Protein 8OUQ (pdb70)

Nearest PDB structures (foldseek):
  8ouq-assembly1_BBB  TM=9.712E-01  e=5.311E-23  Rattus norv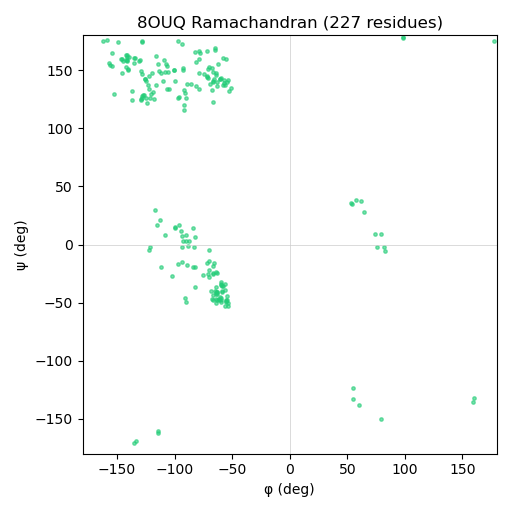egicus
  6e7d-assembly1_E  TM=9.859E-01  e=1.010E-18  Mus musculus
  3rs1-assembly1_B  TM=9.578E-01  e=9.897E-18  Mus musculus
  2yhf-assembly2_B  TM=8.888E-01  e=5.393E-10  Homo sapiens
  5m62-assembly1_A  TM=9.025E-01  e=1.835E-09  Mus musculus

Sequence (247 aa):
ITGYAACPRNWIGVVGNKCFYFSEYASNWTFSQTFCKAQEAELARFDTEEELNFLSRYKGSSFDYWIGLHRESSEEHPWKWTDNTQYNYSLSSIRGVERYAYLNDIGISSSARVYADKRWSCSRLNITGYAACPRNWIGVGNKCFYFSEYASSNWTFSQTFCKAQEAELARFDTEEELNFLSRYKGSFDYWIGLHRESSEEHPWKWTDNTQYNYSLSIRGVERYAYLNDIGISSSARVYADKRWSCSRLNSGTHH

Secondary structure (P-SEA, 3-state):
ccccccccccccccccbbbbbbcccccaaaaaaaaaaaccccbbbccaaaaaaaaaccccbbbbcccccccccbbbbccccccccccccccccccbbbbcccccccccccbbbbbbbbbcc/ccccccccccccccccbbbbbbcccccaaaaaaaaaaaccccbbbccaaaaaaaaaccccbbbbcccccccccbbbbccccccccccccccccccbbbbcccccccccccbbbbbbbbbccccccc

B-factor: mean 22.03, std 9.5, range [10.3, 63.23]

Solvent-accessible surface area: 12898 Å² total; per-residue (Å²): 123,110,31,44,2,3,6,45,176,88,17,12,4,3,25,86,9,2,0,58,24,8,134,165,46,16,51,20,78,112,0,10,86,60,0,119,72,57,146,14,43,0,0,52,16,82,67,126,47,5,16,92,5,3,59,66,21,10,47,96,114,45,2,0,1,0,0,31,23,118,25,58,160,80,59,12,34,8,22,70,96,67,115,7,118,119,80,72,103,24,98,52,108,41,101,42,0,28,5,24,120,145,34,6,12,13,12,136,51,141,27,101,26,53,11,1,0,2,57,116,122,86,97,22,127,17,43,10,71,180,90,19,12,1,2,11,26,10,2,0,55,22,9,129,164,48,17,48,20,78,111,0,10,87,59,0,124,77,60,152,15,43,0,0,45,16,83,68,121,48,5,15,92,4,2,55,69,22,6,48,102,104,45,2,0,0,0,0,32,24,116,24,58,162,81,58,12,32,11,21,82,101,58,110,7,119,120,79,68,100,30,97,53,111,43,102,40,0,29,4,20,122,141,25,5,7,14,13,138,48,137,29,101,27,41,10,1,0,1,60,118,10,37,5,115,125,196

Foldseek 3Di:
DDDDDLDDPQWDDDDQKTKHWDPWWFFQVVQQVVQVVVVWGFADDDDPRRVVCVLVVCPQFKAWGQWFAPWLPGFIAGVVRHGDPPPDDEDDGATTWIQHNPGIYHDHRGDIGITMIMDGD/DPDDADDDPQWDDDDQKTKHWDPWWFFQVVQQVVQVVVVWGFADDDDPSRQVCCLVVCPQFKAWGQWFAPFLPGFIAGVVRHGDPPPDDEADGATTWIQHNPGIYHDHRGDIGITMIMDGRPNPPD

Radius of gyration: 19.94 Å; Cα contacts (8 Å, |Δi|>4): 580; chains: 2; bounding box: 41×35×57 Å

Structure (mmCIF, N/CA/C/O backbone):
data_8OUQ
#
_entry.id   8OUQ
#
_cell.length_a   30.863
_cell.length_b   69.346
_cell.length_c   62.473
_cell.angle_alpha   90.000
_cell.angle_beta   96.853
_cell.angle_gamma   90.000
#
_symmetry.space_group_name_H-M   'P 1 21 1'
#
loop_
_entity.id
_entity.type
_entity.pdbx_description
1 polymer 'C-type lectin domain family 2 member D11'
2 non-polymer 2-acetamido-2-deoxy-beta-D-glucopyranose
3 water water
#
loop_
_atom_site.group_PDB
_atom_site.id
_atom_site.type_symbol
_atom_site.label_atom_id
_atom_site.label_alt_id
_atom_site.label_comp_id
_atom_site.label_asym_id
_atom_site.label_entity_id
_atom_site.label_seq_id
_atom_site.pdbx_PDB_ins_code
_atom_site.Cartn_x
_atom_site.Cartn_y
_atom_site.Cartn_z
_atom_site.occupancy
_atom_site.B_iso_or_equiv
_atom_site.auth_seq_id
_atom_site.auth_comp_id
_atom_site.auth_asym_id
_atom_site.auth_atom_id
_atom_site.pdbx_PDB_model_num
ATOM 1 N N . ILE A 1 1 ? 21.104 15.714 24.369 1.000 46.218 74 ILE AAA N 1
ATOM 2 C CA . ILE A 1 1 ? 19.980 15.268 23.482 1.000 41.836 74 ILE AAA CA 1
ATOM 3 C C . ILE A 1 1 ? 19.293 16.523 22.916 1.000 37.588 74 ILE AAA C 1
ATOM 4 O O . ILE A 1 1 ? 18.895 17.419 23.694 1.000 35.616 74 ILE AAA O 1
ATOM 9 N N . THR A 1 2 ? 19.156 16.572 21.593 1.000 30.583 75 THR AAA N 1
ATOM 10 C CA . THR A 1 2 ? 18.675 17.749 20.837 1.000 32.836 75 THR AAA CA 1
ATOM 11 C C . THR A 1 2 ? 17.211 17.545 20.472 1.000 28.885 75 THR AAA C 1
ATOM 12 O O . THR A 1 2 ? 16.790 16.374 20.279 1.000 30.186 75 THR AAA O 1
ATOM 16 N N . GLY A 1 3 ? 16.482 18.652 20.360 1.000 22.962 76 GLY AAA N 1
ATOM 17 C CA . GLY A 1 3 ? 15.064 18.667 19.975 1.000 21.660 76 GLY AAA CA 1
ATOM 18 C C . GLY A 1 3 ? 14.152 18.311 21.120 1.000 19.834 76 GLY AAA C 1
ATOM 19 O O . GLY A 1 3 ? 14.457 18.622 22.265 1.000 23.025 76 GLY AAA O 1
ATOM 20 N N . TYR A 1 4 ? 13.005 17.714 20.827 1.000 19.355 77 TYR AAA N 1
ATOM 21 C CA . TYR A 1 4 ? 11.983 17.508 21.877 1.000 20.151 77 TYR AAA CA 1
ATOM 22 C C . TYR A 1 4 ? 12.060 16.060 22.359 1.000 18.659 77 TYR AAA C 1
ATOM 23 O O . TYR A 1 4 ? 12.393 15.187 21.557 1.000 20.629 77 TYR AAA O 1
ATOM 32 N N . ALA A 1 5 ? 11.708 15.851 23.621 1.000 19.297 78 ALA AAA N 1
ATOM 33 C CA . ALA A 1 5 ? 11.486 14.504 24.208 1.000 17.652 78 ALA AAA CA 1
ATOM 34 C C . ALA A 1 5 ? 10.129 14.454 24.914 1.000 18.469 78 ALA AAA C 1
ATOM 35 O O . ALA A 1 5 ? 9.665 15.460 25.447 1.000 17.470 78 ALA AAA O 1
ATOM 37 N N . ALA A 1 6 ? 9.465 13.304 24.890 1.000 18.549 79 ALA AAA N 1
ATOM 38 C CA . ALA A 1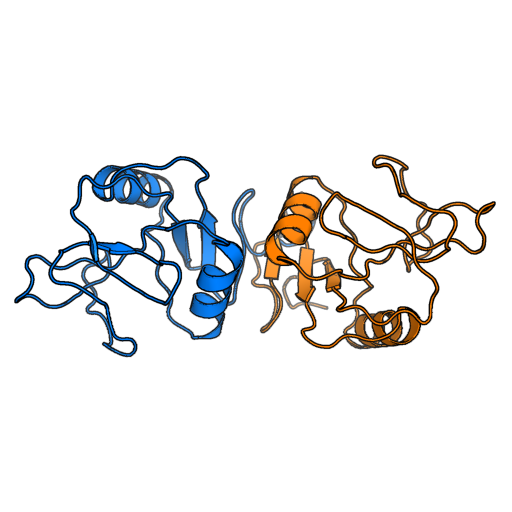 6 ? 8.243 13.086 25.680 1.000 18.236 79 ALA AAA CA 1
ATOM 39 C C . ALA A 1 6 ? 8.654 13.101 27.142 1.000 19.481 79 ALA AAA C 1
ATOM 40 O O . ALA A 1 6 ? 7.914 13.733 28.008 1.000 21.155 79 ALA AAA O 1
ATOM 42 N N . CYS A 1 7 ? 9.766 12.425 27.429 1.000 17.466 80 CYS AAA N 1
ATOM 43 C CA . CYS A 1 7 ? 10.145 12.055 28.817 1.000 18.443 80 CYS AAA CA 1
ATOM 44 C C . CYS A 1 7 ? 11.648 12.192 29.014 1.000 17.534 80 CYS AAA C 1
ATOM 45 O O . CYS A 1 7 ? 12.427 12.099 28.089 1.000 18.499 80 CYS AAA O 1
ATOM 48 N N . PRO A 1 8 ? 12.100 12.227 30.280 1.000 21.105 81 PRO AAA N 1
ATOM 49 C CA . PRO A 1 8 ? 13.529 12.122 30.560 1.000 23.217 81 PRO AAA CA 1
ATOM 50 C C . PRO A 1 8 ? 14.133 10.774 30.174 1.000 23.639 81 PRO AAA C 1
ATOM 51 O O . PRO A 1 8 ? 13.424 9.787 29.890 1.000 20.564 81 PRO AAA O 1
ATOM 55 N N . ARG A 1 9 ? 15.459 10.722 30.198 1.000 22.594 82 ARG AAA N 1
ATOM 56 C CA . ARG A 1 9 ? 16.193 9.516 29.797 1.000 23.879 82 ARG AAA CA 1
ATOM 57 C C . ARG A 1 9 ? 15.718 8.354 30.674 1.000 20.281 82 ARG AAA C 1
ATOM 58 O O . ARG A 1 9 ? 15.566 8.587 31.897 1.000 18.441 82 ARG AAA O 1
ATOM 66 N N . ASN A 1 10 ? 15.538 7.176 30.063 1.000 19.546 83 ASN AAA N 1
ATOM 67 C CA . ASN A 1 10 ? 15.177 5.899 30.715 1.000 20.710 83 ASN AAA CA 1
ATOM 68 C C . ASN A 1 10 ? 13.670 5.823 30.968 1.000 17.135 83 ASN AAA C 1
ATOM 69 O O . ASN A 1 10 ? 13.246 4.766 31.404 1.000 21.413 83 ASN AAA O 1
ATOM 74 N N . TRP A 1 11 ? 12.892 6.861 30.643 1.000 14.310 84 TRP AAA N 1
ATOM 75 C CA . TRP A 1 11 ? 11.406 6.848 30.781 1.000 14.882 84 TRP AAA CA 1
ATOM 76 C C . TRP A 1 11 ? 10.765 6.767 29.387 1.000 13.250 84 TRP AAA C 1
ATOM 77 O O . TRP A 1 11 ? 11.454 7.088 28.400 1.000 16.065 84 TRP AAA O 1
ATOM 88 N N . ILE A 1 12 ? 9.546 6.246 29.321 1.000 11.137 85 ILE AAA N 1
ATOM 89 C CA . ILE A 1 12 ? 8.831 6.000 28.040 1.000 12.160 85 ILE AAA CA 1
ATOM 90 C C . ILE A 1 12 ? 7.521 6.786 28.037 1.000 12.565 85 ILE AAA C 1
ATOM 91 O O . ILE A 1 12 ? 6.763 6.684 29.028 1.000 11.542 85 ILE AAA O 1
ATOM 96 N N . GLY A 1 13 ? 7.248 7.577 26.957 1.000 12.637 86 GLY AAA N 1
ATOM 97 C CA . GLY A 1 13 ? 6.045 8.418 26.936 1.000 12.016 86 GLY AAA CA 1
ATOM 98 C C . GLY A 1 13 ? 4.887 7.808 26.221 1.000 12.835 86 GLY AAA C 1
ATOM 99 O O . GLY A 1 13 ? 5.043 7.289 25.076 1.000 13.617 86 GLY AAA O 1
ATOM 100 N N . VAL A 1 14 ? 3.756 7.755 26.917 1.000 13.431 87 VAL AAA N 1
ATOM 101 C CA A VAL A 1 14 ? 2.483 7.246 26.362 0.500 15.064 87 VAL AAA CA 1
ATOM 102 C CA B VAL A 1 14 ? 2.498 7.296 26.282 0.500 16.121 87 VAL AAA CA 1
ATOM 103 C C . VAL A 1 14 ? 1.401 8.234 26.780 1.000 17.440 87 VAL AAA C 1
ATOM 104 O O . VAL A 1 14 ? 1.255 8.387 28.002 1.000 16.850 87 VAL AAA O 1
ATOM 111 N N . GLY A 1 15 ? 0.732 8.862 25.812 1.000 20.948 88 GLY AAA N 1
ATOM 112 C CA . GLY A 1 15 ? -0.286 9.883 26.090 1.000 22.862 88 GLY AAA CA 1
ATOM 113 C C . GLY A 1 15 ? 0.318 10.952 26.940 1.000 20.335 88 GLY AAA C 1
ATOM 114 O O . GLY A 1 15 ? 1.389 11.448 26.570 1.000 23.308 88 GLY AAA O 1
ATOM 115 N N . ASN A 1 16 ? -0.282 11.230 28.115 1.000 23.831 89 ASN AAA N 1
ATOM 116 C CA . ASN A 1 16 ? 0.180 12.353 28.963 1.000 22.032 89 ASN AAA CA 1
ATOM 117 C C . ASN A 1 16 ? 1.065 11.810 30.093 1.000 22.246 89 ASN AAA C 1
ATOM 118 O O . ASN A 1 16 ? 1.319 12.563 31.000 1.000 22.022 89 ASN AAA O 1
ATOM 123 N N . LYS A 1 17 ? 1.517 10.551 30.000 1.000 18.226 90 LYS AAA N 1
ATOM 124 C CA . LYS A 1 17 ? 2.313 9.906 31.070 1.000 18.197 90 LYS AAA CA 1
ATOM 125 C C . LYS A 1 17 ? 3.728 9.599 30.602 1.000 16.482 90 LYS AAA C 1
ATOM 126 O O . LYS A 1 17 ? 3.966 9.419 29.394 1.000 15.606 90 LYS AAA O 1
ATOM 132 N N . CYS A 1 18 ? 4.634 9.504 31.575 1.000 14.785 91 CYS AAA N 1
ATOM 133 C CA . CYS A 1 18 ? 5.993 8.951 31.409 1.000 15.168 91 CYS AAA CA 1
ATOM 134 C C . CYS A 1 18 ? 6.074 7.739 32.327 1.000 13.446 91 CYS AAA C 1
ATOM 135 O O . CYS A 1 18 ? 5.580 7.843 33.454 1.000 12.323 91 CYS AAA O 1
ATOM 138 N N . PHE A 1 19 ? 6.441 6.576 31.774 1.000 12.967 92 PHE AAA N 1
ATOM 139 C CA . PHE A 1 19 ? 6.626 5.329 32.553 1.000 11.743 92 PHE AAA CA 1
ATOM 140 C C . PHE A 1 19 ? 8.103 4.974 32.722 1.000 12.100 92 PHE AAA C 1
ATOM 141 O O . PHE A 1 19 ? 8.956 5.070 31.789 1.000 13.233 92 PHE AAA O 1
ATOM 149 N N . TYR A 1 20 ? 8.411 4.341 33.864 1.000 11.684 93 TYR AAA N 1
ATOM 150 C CA . TYR A 1 20 ? 9.762 3.779 34.186 1.000 14.992 93 TYR AAA CA 1
ATOM 151 C C . TYR A 1 20 ? 9.576 2.293 34.541 1.000 12.693 93 TYR AAA C 1
ATOM 152 O O . TYR A 1 20 ? 8.532 1.997 35.202 1.000 13.368 93 TYR AAA O 1
ATOM 161 N N . PHE A 1 21 ? 10.501 1.424 34.111 1.000 12.405 94 PHE AAA N 1
ATOM 162 C CA . PHE A 1 21 ? 10.393 -0.009 34.434 1.000 12.599 94 PHE AAA CA 1
ATOM 163 C C . PHE A 1 21 ? 11.677 -0.492 35.044 1.000 12.248 94 PHE AAA C 1
ATOM 164 O O . PHE A 1 21 ? 12.753 -0.258 34.475 1.000 14.509 94 PHE AAA O 1
ATOM 172 N N . SER A 1 22 ? 11.610 -1.151 36.190 1.000 12.200 95 SER AAA N 1
ATOM 173 C CA . SER A 1 22 ? 12.818 -1.722 36.807 1.000 12.989 95 SER AAA CA 1
AT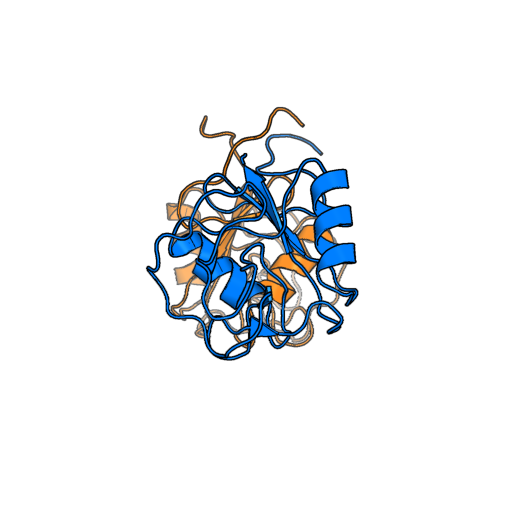OM 174 C C . SER A 1 22 ? 13.123 -3.064 36.120 1.000 14.588 95 SER AAA C 1
ATOM 175 O O . SER A 1 22 ? 12.211 -3.698 35.600 1.000 15.882 95 SER AAA O 1
ATOM 178 N N . GLU A 1 23 ? 14.366 -3.500 36.186 1.000 14.123 96 GLU AAA N 1
ATOM 179 C CA . GLU A 1 23 ? 14.703 -4.898 35.841 1.000 18.195 96 GLU AAA CA 1
ATOM 180 C C . GLU A 1 23 ? 15.165 -5.651 37.094 1.000 20.079 96 GLU AAA C 1
ATOM 181 O O . GLU A 1 23 ? 15.874 -6.695 36.966 1.000 24.479 96 GLU AAA O 1
ATOM 187 N N . TYR A 1 24 ? 14.791 -5.151 38.265 1.000 15.819 97 TYR AAA N 1
ATOM 188 C CA . TYR A 1 24 ? 15.245 -5.647 39.576 1.000 15.420 97 TYR AAA CA 1
ATOM 189 C C . TYR A 1 24 ? 13.968 -5.858 40.375 1.000 16.111 97 TYR AAA C 1
ATOM 190 O O . TYR A 1 24 ? 13.156 -4.935 40.451 1.000 19.266 97 TYR AAA O 1
ATOM 199 N N . ALA A 1 25 ? 13.749 -7.039 40.903 1.000 14.699 98 ALA AAA N 1
ATOM 200 C CA . ALA A 1 25 ? 12.520 -7.320 41.675 1.000 13.970 98 ALA AAA CA 1
ATOM 201 C C . ALA A 1 25 ? 12.729 -6.900 43.134 1.000 15.651 98 ALA AAA C 1
ATOM 202 O O . ALA A 1 25 ? 13.766 -7.268 43.787 1.000 16.759 98 ALA AAA O 1
ATOM 204 N N . SER A 1 26 ? 11.715 -6.283 43.707 1.000 13.866 99 SER AAA N 1
ATOM 205 C CA . SER A 1 26 ? 11.679 -5.888 45.128 1.000 14.938 99 SER AAA CA 1
ATOM 206 C C . SER A 1 26 ? 10.241 -5.937 45.626 1.000 12.265 99 SER AAA C 1
ATOM 207 O O . SER A 1 26 ? 9.304 -6.224 44.872 1.000 11.428 99 SER AAA O 1
ATOM 210 N N . ASN A 1 27 ? 10.075 -5.712 46.920 1.000 13.415 100 ASN AAA N 1
ATOM 211 C CA . ASN A 1 27 ? 8.730 -5.755 47.541 1.000 11.836 100 ASN AAA CA 1
ATOM 212 C C . ASN A 1 27 ? 7.978 -4.459 47.247 1.000 10.813 100 ASN AAA C 1
ATOM 213 O O . ASN A 1 27 ? 8.539 -3.501 46.733 1.000 13.000 100 ASN AAA O 1
ATOM 218 N N . TRP A 1 28 ? 6.677 -4.410 47.488 1.000 11.747 101 TRP AAA N 1
ATOM 219 C CA . TRP A 1 28 ? 5.872 -3.244 47.070 1.000 11.108 101 TRP AAA CA 1
ATOM 220 C C . TRP A 1 28 ? 6.312 -1.996 47.805 1.000 11.555 101 TRP AAA C 1
ATOM 221 O O . TRP A 1 28 ? 6.299 -0.939 47.195 1.000 11.802 101 TRP AAA O 1
ATOM 232 N N . THR A 1 29 ? 6.574 -2.094 49.116 1.000 12.570 102 THR AAA N 1
ATOM 233 C CA . THR A 1 29 ? 6.971 -0.911 49.886 1.000 14.036 102 THR AAA CA 1
ATOM 234 C C . THR A 1 29 ? 8.264 -0.308 49.307 1.000 13.164 102 THR AAA C 1
ATOM 235 O O . THR A 1 29 ? 8.355 0.929 49.164 1.000 13.703 102 THR AAA O 1
ATOM 239 N N . PHE A 1 30 ? 9.280 -1.113 49.091 1.000 12.914 103 PHE AAA N 1
ATOM 240 C CA . PHE A 1 30 ? 10.578 -0.656 48.544 1.000 13.586 103 PHE AAA CA 1
ATOM 241 C C . PHE A 1 30 ? 10.329 0.051 47.178 1.000 12.212 103 PHE AAA C 1
ATOM 242 O O . PHE A 1 30 ? 10.866 1.146 46.952 1.000 12.809 103 PHE AAA O 1
ATOM 250 N N . SER A 1 31 ? 9.416 -0.495 46.381 1.000 12.426 104 SER AAA N 1
ATOM 251 C CA . SER A 1 31 ? 9.110 -0.027 45.021 1.000 12.664 104 SER AAA CA 1
ATOM 252 C C . SER A 1 31 ? 8.478 1.375 45.109 1.000 14.180 104 SER AAA C 1
ATOM 253 O O . SER A 1 31 ? 8.874 2.300 44.351 1.000 14.981 104 SER AAA O 1
ATOM 256 N N . GLN A 1 32 ? 7.495 1.532 46.009 1.000 15.215 105 GLN AAA N 1
ATOM 257 C CA . GLN A 1 32 ? 6.766 2.820 46.134 1.000 16.613 105 GLN AAA CA 1
ATOM 258 C C . GLN A 1 32 ? 7.721 3.862 46.690 1.000 16.145 105 GLN AAA C 1
ATOM 259 O O . GLN A 1 32 ? 7.667 5.008 46.186 1.000 14.793 105 GLN AAA O 1
ATOM 265 N N . THR A 1 33 ? 8.587 3.512 47.659 1.000 16.250 106 THR AAA N 1
ATOM 266 C CA . THR A 1 33 ? 9.642 4.446 48.147 1.000 16.079 106 THR AAA CA 1
ATOM 267 C C . THR A 1 33 ? 10.520 4.952 46.984 1.000 14.696 106 THR AAA C 1
ATOM 268 O O . THR A 1 33 ? 10.791 6.171 46.872 1.000 16.886 106 THR AAA O 1
ATOM 272 N N . PHE A 1 34 ? 10.980 4.040 46.138 1.000 14.328 107 PHE AAA N 1
ATOM 273 C CA . PHE A 1 34 ? 11.767 4.360 44.941 1.000 14.118 107 PHE AAA CA 1
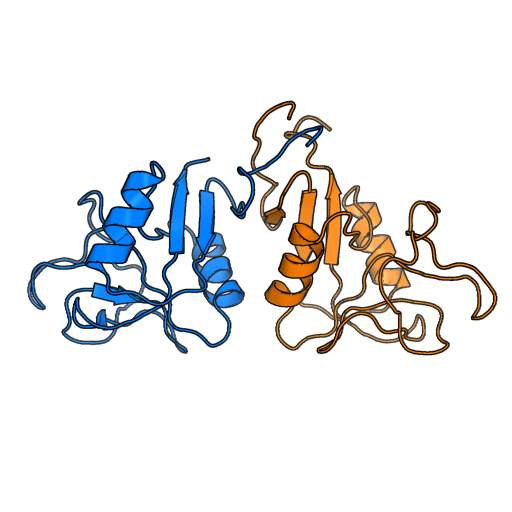ATOM 274 C C . PHE A 1 34 ? 10.981 5.328 44.057 1.000 14.398 107 PHE AAA C 1
ATOM 275 O O . PHE A 1 34 ? 11.519 6.339 43.607 1.000 16.250 107 PHE AAA O 1
ATOM 283 N N . CYS A 1 35 ? 9.732 4.993 43.703 1.000 13.090 108 CYS AAA N 1
ATOM 284 C CA . CYS A 1 35 ? 8.962 5.841 42.778 1.000 14.280 108 CYS AAA CA 1
ATOM 285 C C . CYS A 1 35 ? 8.792 7.262 43.364 1.000 15.372 108 CYS AAA C 1
ATOM 286 O O . CYS A 1 35 ? 8.981 8.217 42.631 1.000 15.495 108 CYS AAA O 1
ATOM 289 N N . LYS A 1 36 ? 8.429 7.381 44.640 1.000 15.774 109 LYS AAA N 1
ATOM 290 C CA . LYS A 1 36 ? 8.282 8.733 45.272 1.000 18.764 109 LYS AAA CA 1
ATOM 291 C C . LYS A 1 36 ? 9.606 9.498 45.197 1.000 17.469 109 LYS AAA C 1
ATOM 292 O O . LYS A 1 36 ? 9.570 10.768 45.035 1.000 18.061 109 LYS AAA O 1
ATOM 298 N N . ALA A 1 37 ? 10.742 8.826 45.318 1.000 17.078 110 ALA AAA N 1
ATOM 299 C CA . ALA A 1 37 ? 12.085 9.472 45.271 1.000 21.269 110 ALA AAA CA 1
ATOM 300 C C . ALA A 1 37 ? 12.393 9.968 43.866 1.000 21.081 110 ALA AAA C 1
ATOM 301 O O . ALA A 1 37 ? 13.295 10.789 43.738 1.000 25.327 110 ALA AAA O 1
ATOM 303 N N . GLN A 1 38 ? 11.637 9.550 42.847 1.000 20.975 111 GLN AAA N 1
ATOM 304 C CA . GLN A 1 38 ? 11.759 10.058 41.458 1.000 20.985 111 GLN AAA CA 1
ATOM 305 C C . GLN A 1 38 ? 10.683 11.107 41.165 1.000 22.491 111 GLN AAA C 1
ATOM 306 O O . GLN A 1 38 ? 10.464 11.389 39.980 1.000 22.508 111 GLN AAA O 1
ATOM 312 N N . GLU A 1 39 ? 10.018 11.635 42.190 1.000 22.282 112 GLU AAA N 1
ATOM 313 C CA . GLU A 1 39 ? 8.853 12.548 42.062 1.000 25.672 112 GLU AAA CA 1
ATOM 314 C C . GLU A 1 39 ? 7.768 11.842 41.247 1.000 20.860 112 GLU AAA C 1
ATOM 315 O O . GLU A 1 39 ? 7.152 12.462 40.341 1.000 22.928 112 GLU AAA O 1
ATOM 321 N N . ALA A 1 40 ? 7.617 10.539 41.477 1.000 15.632 113 ALA AAA N 1
ATOM 322 C CA . ALA A 1 40 ? 6.678 9.707 40.704 1.000 15.563 113 ALA AAA CA 1
ATOM 323 C C . ALA A 1 40 ? 5.866 8.843 41.668 1.000 15.038 113 ALA AAA C 1
ATOM 324 O O . ALA A 1 40 ? 5.808 9.137 42.854 1.000 15.823 113 ALA AAA O 1
ATOM 326 N N . GLU A 1 41 ? 5.142 7.875 41.150 1.000 13.873 114 GLU AAA N 1
ATOM 327 C CA . GLU A 1 41 ? 4.339 6.952 41.977 1.000 15.460 114 GLU AAA CA 1
ATOM 328 C C . GLU A 1 41 ? 4.396 5.600 41.301 1.000 14.109 114 GLU AAA C 1
ATOM 329 O O . GLU A 1 41 ? 4.621 5.538 40.070 1.000 13.387 114 GLU AAA O 1
ATOM 335 N N . LEU A 1 42 ? 4.138 4.548 42.056 1.000 13.688 115 LEU AAA N 1
ATOM 336 C CA . LEU A 1 42 ? 3.934 3.229 41.421 1.000 14.589 115 LEU AAA CA 1
ATOM 337 C C . LEU A 1 42 ? 2.838 3.347 40.354 1.000 13.458 115 LEU AAA C 1
ATOM 338 O O . LEU A 1 42 ? 1.874 4.101 40.484 1.000 13.036 115 LEU AAA O 1
ATOM 343 N N . ALA A 1 43 ? 3.069 2.660 39.234 1.000 12.546 116 ALA AAA N 1
ATOM 344 C CA . ALA A 1 43 ? 2.433 2.969 37.940 1.000 12.780 116 ALA AAA CA 1
ATOM 345 C C . ALA A 1 43 ? 0.915 3.084 38.104 1.000 12.938 116 ALA AAA C 1
ATOM 346 O O . ALA A 1 43 ? 0.280 2.190 38.628 1.000 13.976 116 ALA AAA O 1
ATOM 348 N N . ARG A 1 44 ? 0.396 4.123 37.498 1.000 13.575 117 ARG AAA N 1
ATOM 349 C CA . ARG A 1 44 ? -1.068 4.363 37.414 1.000 15.648 117 ARG AAA CA 1
ATOM 350 C C . ARG A 1 44 ? -1.423 4.477 35.932 1.000 16.328 117 ARG AAA C 1
ATOM 351 O O . ARG A 1 44 ? -0.701 5.215 35.193 1.000 18.782 117 ARG AAA O 1
ATOM 359 N N . PHE A 1 45 ? -2.524 3.843 35.557 1.000 18.441 118 PHE AAA N 1
ATOM 360 C CA . PHE A 1 45 ? -3.116 3.933 34.202 1.000 20.217 118 PHE AAA CA 1
ATOM 361 C C . PHE A 1 45 ? -4.497 4.573 34.318 1.000 17.861 118 PHE AAA C 1
ATOM 362 O O . PHE A 1 45 ? -5.229 4.349 35.363 1.000 18.933 118 PHE AAA O 1
ATOM 370 N N . ASP A 1 46 ? -4.755 5.467 33.376 1.000 18.349 119 ASP AAA N 1
ATOM 371 C CA . ASP A 1 46 ? -6.035 6.233 33.322 1.000 20.767 119 ASP AAA CA 1
ATOM 372 C C . ASP A 1 46 ? -6.724 5.979 31.982 1.000 21.797 119 ASP AAA C 1
ATOM 373 O O . ASP A 1 46 ? -7.844 6.479 31.784 1.000 24.931 119 ASP AAA O 1
ATOM 378 N N . THR A 1 47 ? -6.113 5.262 31.060 1.000 17.142 120 THR AAA N 1
ATOM 379 C CA . THR A 1 47 ? -6.740 4.993 29.758 1.000 17.618 120 THR AAA CA 1
ATOM 380 C C . THR A 1 47 ? -6.428 3.580 29.326 1.000 20.806 120 THR AAA C 1
ATOM 381 O O . THR A 1 47 ? -5.391 3.043 29.782 1.000 16.415 120 THR AAA O 1
ATOM 385 N N . GLU A 1 48 ? -7.262 3.048 28.431 1.000 20.065 121 GLU AAA N 1
ATOM 386 C CA . GLU A 1 48 ? -6.955 1.753 27.793 1.000 22.541 121 GLU AAA CA 1
ATOM 387 C C . GLU A 1 48 ? -5.570 1.766 27.128 1.000 20.410 121 GLU AAA C 1
ATOM 388 O O . GLU A 1 48 ? -4.920 0.688 27.096 1.000 20.858 121 GLU AAA O 1
ATOM 394 N N . GLU A 1 49 ? -5.231 2.843 26.401 1.000 18.727 122 GLU AAA N 1
ATOM 395 C CA . GLU A 1 49 ? -3.947 3.014 25.667 1.000 19.761 122 GLU AAA CA 1
ATOM 396 C C . GLU A 1 49 ? -2.825 2.778 26.687 1.000 17.555 122 GLU AAA C 1
ATOM 397 O O . GLU A 1 49 ? -1.884 2.014 26.390 1.000 14.871 122 GLU AAA O 1
ATOM 403 N N . GLU A 1 50 ? -2.893 3.447 27.824 1.000 15.653 123 GLU AAA N 1
ATOM 404 C CA . GLU A 1 50 ? -1.850 3.309 28.881 1.000 16.355 123 GLU AAA CA 1
ATOM 405 C C . GLU A 1 50 ? -1.788 1.873 29.442 1.000 14.804 123 GLU AAA C 1
ATOM 406 O O . GLU A 1 50 ? -0.695 1.291 29.525 1.000 15.584 123 GLU AAA O 1
ATOM 412 N N . LEU A 1 51 ? -2.932 1.302 29.782 1.000 17.296 124 LEU AAA N 1
ATOM 413 C CA . LEU A 1 51 ? -2.937 -0.085 30.306 1.000 16.656 124 LEU AAA CA 1
ATOM 414 C C . LEU A 1 51 ? -2.427 -1.039 29.230 1.000 15.595 124 LEU AAA C 1
ATOM 415 O O . LEU A 1 51 ? -1.671 -1.955 29.579 1.000 17.623 124 LEU AAA O 1
ATOM 420 N N . ASN A 1 52 ? -2.802 -0.873 27.961 1.000 16.571 125 ASN AAA N 1
ATOM 421 C CA . ASN A 1 52 ? -2.342 -1.816 26.906 1.000 16.315 125 ASN AAA CA 1
ATOM 422 C C . ASN A 1 52 ? -0.828 -1.704 26.789 1.000 14.694 125 ASN AAA C 1
ATOM 423 O O . ASN A 1 52 ? -0.159 -2.738 26.607 1.000 16.406 125 ASN AAA O 1
ATOM 428 N N . PHE A 1 53 ? -0.262 -0.507 26.937 1.000 14.008 126 PHE AAA N 1
ATOM 429 C CA . PHE A 1 53 ? 1.207 -0.297 26.849 1.000 14.602 126 PHE AAA CA 1
ATOM 430 C C . PHE A 1 53 ? 1.912 -1.062 28.004 1.000 15.524 126 PHE AAA C 1
ATOM 431 O O . PHE A 1 53 ? 2.857 -1.783 27.733 1.000 14.791 126 PHE AAA O 1
ATOM 439 N N . LEU A 1 54 ? 1.472 -0.892 29.244 1.000 14.333 127 LEU AAA N 1
ATOM 440 C CA . LEU A 1 54 ? 2.000 -1.627 30.440 1.000 15.128 127 LEU AAA CA 1
ATOM 441 C C . LEU A 1 54 ? 1.923 -3.135 30.200 1.000 14.574 127 LEU AAA C 1
ATOM 442 O O . LEU A 1 54 ? 2.930 -3.818 30.426 1.000 17.118 127 LEU AAA O 1
ATOM 447 N N . SER A 1 55 ? 0.774 -3.611 29.723 1.000 16.120 128 SER AAA N 1
ATOM 448 C CA . SER A 1 55 ? 0.492 -5.064 29.538 1.000 18.704 128 SER AAA CA 1
ATOM 449 C C . SER A 1 55 ? 1.320 -5.652 28.404 1.000 19.515 128 SER AAA C 1
ATOM 450 O O . SER A 1 55 ? 1.542 -6.876 28.428 1.000 22.450 128 SER AAA O 1
ATOM 453 N N . ARG A 1 56 ? 1.809 -4.856 27.463 1.000 16.275 129 ARG AAA N 1
ATOM 454 C CA . ARG A 1 56 ? 2.696 -5.321 26.402 1.000 16.396 129 ARG AAA CA 1
ATOM 455 C C . ARG A 1 56 ? 4.148 -5.194 26.804 1.000 17.893 129 ARG AAA C 1
ATOM 456 O O . ARG A 1 56 ? 4.919 -6.130 26.612 1.000 19.039 129 ARG AAA O 1
ATOM 464 N N . TYR A 1 57 ? 4.559 -4.056 27.369 1.000 14.312 130 TYR AAA N 1
ATOM 465 C CA . TYR A 1 57 ? 5.997 -3.784 27.616 1.000 14.664 130 TYR AAA CA 1
ATOM 466 C C . TYR A 1 57 ? 6.500 -4.696 28.767 1.000 15.518 130 TYR AAA C 1
ATOM 467 O O . TYR A 1 57 ? 7.678 -5.040 28.771 1.000 16.152 130 TYR AAA O 1
ATOM 476 N N . LYS A 1 58 ? 5.601 -5.138 29.665 1.000 16.199 131 LYS AAA N 1
ATOM 477 C CA . LYS A 1 58 ? 5.963 -6.016 30.809 1.000 17.696 131 LYS AAA CA 1
ATOM 478 C C . LYS A 1 58 ? 6.487 -7.359 30.282 1.000 18.831 131 LYS AAA C 1
ATOM 479 O O . LYS A 1 58 ? 7.228 -8.025 31.032 1.000 19.189 131 LYS AAA O 1
ATOM 485 N N . GLY A 1 59 ? 6.114 -7.765 29.070 1.000 19.790 132 GLY AAA N 1
ATOM 486 C CA . GLY A 1 59 ? 6.490 -9.115 28.584 1.000 18.366 132 GLY AAA CA 1
ATOM 487 C C . GLY A 1 59 ? 5.995 -10.200 29.516 1.000 21.415 132 GLY AAA C 1
ATOM 488 O O . GLY A 1 59 ? 4.836 -10.090 30.024 1.000 21.132 132 GLY AAA O 1
ATOM 489 N N A SER A 1 60 ? 6.831 -11.202 29.774 0.500 21.668 133 SER AAA N 1
ATOM 490 N N B SER A 1 60 ? 6.822 -11.214 29.787 0.500 21.881 133 SER AAA N 1
ATOM 491 C CA A SER A 1 60 ? 6.430 -12.407 30.536 0.500 23.495 133 SER AAA CA 1
ATOM 492 C CA B SER A 1 60 ? 6.432 -12.423 30.564 0.500 23.977 133 SER AAA CA 1
ATOM 493 C C A SER A 1 60 ? 6.683 -12.232 32.034 0.500 22.247 133 SER AAA C 1
ATOM 494 C C B SER A 1 60 ? 6.375 -12.134 32.075 0.500 23.063 133 SER AAA C 1
ATOM 495 O O A SER A 1 60 ? 6.608 -13.248 32.744 0.500 21.836 133 SER AAA O 1
ATOM 496 O O B SER A 1 60 ? 5.778 -12.939 32.837 0.500 24.116 133 SER AAA O 1
ATOM 501 N N . PHE A 1 61 ? 6.9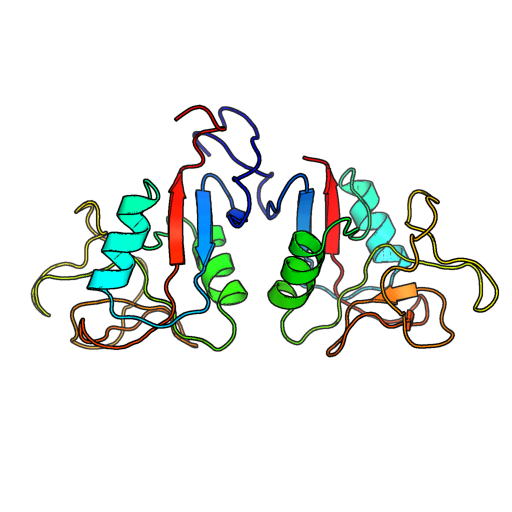27 -11.012 32.518 1.000 19.746 134 PHE AAA N 1
ATOM 502 C CA . PHE A 1 61 ? 7.243 -10.794 33.949 1.000 20.828 134 PHE AAA CA 1
ATOM 503 C C . PHE A 1 61 ? 6.148 -10.000 34.658 1.000 18.908 134 PHE AAA C 1
ATOM 504 O O . PHE A 1 61 ? 5.546 -9.100 34.118 1.000 15.487 134 PHE AAA O 1
ATOM 512 N N . ASP A 1 62 ? 5.931 -10.370 35.915 1.000 15.095 135 ASP AAA N 1
ATOM 513 C CA . ASP A 1 62 ? 5.005 -9.652 36.815 1.000 14.315 135 ASP AAA CA 1
ATOM 514 C C . ASP A 1 62 ? 5.561 -8.272 37.170 1.000 13.993 135 ASP AAA C 1
ATOM 515 O O . ASP A 1 62 ? 6.771 -8.160 37.438 1.000 14.244 135 ASP AAA O 1
ATOM 520 N N . TYR A 1 63 ? 4.702 -7.251 37.179 1.000 13.013 136 TYR AAA N 1
ATOM 521 C CA . TYR A 1 63 ? 5.070 -5.875 37.587 1.000 13.135 136 TYR AAA CA 1
ATOM 522 C C . TYR A 1 63 ? 4.131 -5.274 38.618 1.000 11.723 136 TYR AAA C 1
ATOM 523 O O . TYR A 1 63 ? 2.909 -5.208 38.429 1.000 11.773 136 TYR AAA O 1
ATOM 532 N N . TRP A 1 64 ? 4.676 -4.827 39.765 1.000 11.851 137 TRP AAA N 1
ATOM 533 C CA . TRP A 1 64 ? 3.880 -4.019 40.732 1.000 11.373 137 TRP AAA CA 1
ATOM 534 C C . TRP A 1 64 ? 3.315 -2.766 40.063 1.000 11.956 137 TRP AAA C 1
ATOM 535 O O . TRP A 1 64 ? 4.031 -2.132 39.243 1.000 13.388 137 TRP AAA O 1
ATOM 546 N N . ILE A 1 65 ? 2.082 -2.410 40.433 1.000 12.548 138 ILE AAA N 1
ATOM 547 C CA . ILE A 1 65 ? 1.437 -1.101 40.074 1.000 12.043 138 ILE AAA CA 1
ATOM 548 C C . ILE A 1 65 ? 0.903 -0.436 41.350 1.000 12.408 138 ILE AAA C 1
ATOM 549 O O . ILE A 1 65 ? 1.016 -1.026 42.427 1.000 11.127 138 ILE AAA O 1
ATOM 554 N N . GLY A 1 66 ? 0.408 0.756 41.200 1.000 13.254 139 GLY AAA N 1
ATOM 555 C CA . GLY A 1 66 ? 0.136 1.634 42.343 1.000 15.472 139 GLY AAA CA 1
ATOM 556 C C . GLY A 1 66 ? -1.196 1.400 43.025 1.000 17.010 139 GLY AAA C 1
ATOM 557 O O . GLY A 1 66 ? -1.507 2.242 43.869 1.000 19.971 139 GLY AAA O 1
ATOM 558 N N . LEU A 1 67 ? -1.912 0.285 42.786 1.000 16.044 140 LEU AAA N 1
ATOM 559 C CA . LEU A 1 67 ? -3.198 -0.004 43.500 1.000 14.367 140 LEU AAA CA 1
ATOM 560 C C . LEU A 1 67 ? -2.882 -0.769 44.772 1.000 13.991 140 LEU AAA C 1
ATOM 561 O O . LEU A 1 67 ? -2.174 -1.777 44.719 1.000 12.737 140 LEU AAA O 1
ATOM 566 N N . HIS A 1 68 ? -3.558 -0.412 45.871 1.000 14.589 141 HIS AAA N 1
ATOM 567 C CA . HIS A 1 68 ? -3.410 -1.072 47.164 1.000 15.853 141 HIS AAA CA 1
ATOM 568 C C . HIS A 1 68 ? -4.680 -0.863 48.004 1.000 14.577 141 HIS AAA C 1
ATOM 569 O O . HIS A 1 68 ? -5.467 0.023 47.702 1.000 14.035 141 HIS AAA O 1
ATOM 576 N N . ARG A 1 69 ? -4.914 -1.782 48.923 1.000 13.480 142 ARG AAA N 1
ATOM 577 C CA . ARG A 1 69 ? -6.077 -1.680 49.844 1.000 13.619 142 ARG AAA CA 1
ATOM 578 C C . ARG A 1 69 ? -5.629 -2.018 51.275 1.000 14.190 142 ARG AAA C 1
ATOM 579 O O . ARG A 1 69 ? -4.711 -2.783 51.427 1.000 14.992 142 ARG AAA O 1
ATOM 587 N N . GLU A 1 70 ? -6.338 -1.544 52.282 1.000 14.405 143 GLU AAA N 1
ATOM 588 C CA . GLU A 1 70 ? -5.888 -1.783 53.699 1.000 15.164 143 GLU AAA CA 1
ATOM 589 C C . GLU A 1 70 ? -6.168 -3.238 54.116 1.000 15.152 143 GLU AAA C 1
ATOM 590 O O . GLU A 1 70 ? -5.524 -3.745 55.089 1.000 15.647 143 GLU AAA O 1
ATOM 596 N N . SER A 1 71 ? -7.167 -3.883 53.503 1.000 13.426 144 SER AAA N 1
ATOM 597 C CA . SER A 1 71 ? -7.555 -5.276 53.738 1.000 13.081 144 SER AAA CA 1
ATOM 598 C C . SER A 1 71 ? -8.409 -5.721 52.558 1.000 14.973 144 SER AAA C 1
ATOM 599 O O . SER A 1 71 ? -8.778 -4.862 51.724 1.000 15.731 144 SER AAA O 1
ATOM 602 N N . SER A 1 72 ? -8.788 -6.989 52.527 1.000 15.892 145 SER AAA N 1
ATOM 603 C CA . SER A 1 72 ? -9.690 -7.508 51.472 1.000 16.499 145 SER AAA CA 1
ATOM 604 C C . SER A 1 72 ? -11.113 -6.911 51.558 1.000 16.820 145 SER AAA C 1
ATOM 605 O O . SER A 1 72 ? -11.893 -7.101 50.592 1.000 18.433 145 SER AAA O 1
ATOM 608 N N A GLU A 1 73 ? -11.425 -6.158 52.614 0.500 15.145 146 GLU AAA N 1
ATOM 609 N N B GLU A 1 73 ? -11.441 -6.188 52.629 0.500 15.339 146 GLU AAA N 1
ATOM 610 C CA A GLU A 1 73 ? -12.765 -5.567 52.851 0.500 14.866 146 GLU AAA CA 1
ATOM 611 C CA B GLU A 1 73 ? -12.784 -5.592 52.834 0.500 15.122 146 GLU AAA CA 1
ATOM 612 C C A GLU A 1 73 ? -12.692 -4.060 52.652 0.500 14.260 146 GLU AAA C 1
ATOM 613 C C B GLU A 1 73 ? -12.689 -4.074 52.666 0.500 14.447 146 GLU AAA C 1
ATOM 614 O O A GLU A 1 73 ? -13.696 -3.386 52.893 0.500 15.846 146 GLU AAA O 1
ATOM 615 O O B GLU A 1 73 ? -13.686 -3.404 52.936 0.500 16.245 146 GLU AAA O 1
ATOM 626 N N . HIS A 1 74 ? -11.543 -3.536 52.232 1.000 13.571 147 HIS AAA N 1
ATOM 627 C CA . HIS A 1 74 ? -11.384 -2.082 52.011 1.000 13.138 147 HIS AAA CA 1
ATOM 628 C C . HIS A 1 74 ? -11.321 -1.778 50.515 1.000 14.157 147 HIS AAA C 1
ATOM 629 O O . HIS A 1 74 ? -10.936 -2.643 49.720 1.000 14.537 147 HIS AAA O 1
ATOM 636 N N . PRO A 1 75 ? -11.602 -0.522 50.119 1.000 14.974 148 PRO AAA N 1
ATOM 637 C CA . PRO A 1 75 ? -11.566 -0.120 48.717 1.000 16.341 148 PRO AAA CA 1
ATOM 638 C C . PRO A 1 75 ? -10.124 -0.067 48.200 1.000 15.506 148 PRO AAA C 1
ATOM 639 O O . PRO A 1 75 ? -9.202 0.385 48.948 1.000 15.740 148 PRO AAA O 1
ATOM 643 N N . TRP A 1 76 ? -9.958 -0.460 46.942 1.000 12.773 149 TRP AAA N 1
ATOM 644 C CA . TRP A 1 76 ? -8.683 -0.222 46.221 1.000 13.531 149 TRP AAA CA 1
ATOM 645 C C . TRP A 1 76 ? -8.495 1.288 46.016 1.000 14.204 149 TRP AAA C 1
ATOM 646 O O . TRP A 1 76 ? -9.470 1.947 45.644 1.000 14.954 149 TRP AAA O 1
ATOM 657 N N . LYS A 1 77 ? -7.279 1.758 46.182 1.000 13.447 150 LYS AAA N 1
ATOM 658 C CA . LYS A 1 77 ? -6.898 3.183 45.997 1.000 16.019 150 LYS AAA CA 1
ATOM 659 C C . LYS A 1 77 ? -5.510 3.209 45.359 1.000 15.024 150 LYS AAA C 1
ATOM 660 O O . LYS A 1 77 ? -4.773 2.223 45.473 1.000 16.106 150 LYS AAA O 1
ATOM 666 N N . TRP A 1 78 ? -5.251 4.281 44.631 1.000 16.340 151 TRP AAA N 1
ATOM 667 C CA . TRP A 1 78 ? -3.919 4.646 44.108 1.000 14.976 151 TRP AAA CA 1
ATOM 668 C C . TRP A 1 78 ? -2.997 5.133 45.232 1.000 18.277 151 TRP AAA C 1
ATOM 669 O O . TRP A 1 78 ? -3.450 5.407 46.356 1.000 17.410 151 TRP AAA O 1
ATOM 680 N N . THR A 1 79 ? -1.698 5.243 44.974 1.000 18.287 152 THR AAA N 1
ATOM 681 C CA . THR A 1 79 ? -0.743 5.559 46.081 1.000 20.077 152 THR AAA CA 1
ATOM 682 C C . THR A 1 79 ? -0.983 6.969 46.621 1.000 26.714 152 THR AAA C 1
ATOM 683 O O . THR A 1 79 ? -0.551 7.192 47.740 1.000 27.817 152 THR AAA O 1
ATOM 687 N N . ASP A 1 80 ? -1.669 7.816 45.858 1.000 27.467 153 ASP AAA N 1
ATOM 688 C CA . ASP A 1 80 ? -2.101 9.206 46.193 1.000 33.490 153 ASP AAA CA 1
ATOM 689 C C . ASP A 1 80 ? -3.410 9.219 47.011 1.000 34.904 153 ASP AAA C 1
ATOM 690 O O . ASP A 1 80 ? -3.869 10.305 47.387 1.000 35.093 153 ASP AAA O 1
ATOM 695 N N . ASN A 1 81 ? -3.987 8.050 47.275 1.000 27.242 154 ASN AAA N 1
ATOM 696 C CA . ASN A 1 81 ? -5.203 7.837 48.081 1.000 29.607 154 ASN AAA CA 1
ATOM 697 C C . ASN A 1 81 ? -6.444 8.145 47.265 1.000 24.311 154 ASN AAA C 1
ATOM 698 O O . ASN A 1 81 ? -7.529 8.123 47.844 1.000 30.026 154 ASN AAA O 1
ATOM 703 N N . THR A 1 82 ? -6.325 8.368 45.980 1.000 25.821 155 THR AAA N 1
ATOM 704 C CA . THR A 1 82 ? -7.498 8.579 45.100 1.000 28.417 155 THR AAA CA 1
ATOM 705 C C . THR A 1 82 ? -8.132 7.213 44.773 1.000 22.748 155 THR AAA C 1
ATOM 706 O O . THR A 1 82 ? -7.464 6.174 44.699 1.000 17.278 155 THR AAA O 1
ATOM 710 N N . GLN A 1 83 ? -9.448 7.128 44.880 1.000 20.322 156 GLN AAA N 1
ATOM 711 C CA . GLN A 1 83 ? -10.073 5.775 44.838 1.000 22.963 156 GLN AAA CA 1
ATOM 712 C C . GLN A 1 83 ? -9.961 5.244 43.395 1.000 20.461 156 GLN AAA C 1
ATOM 713 O O . GLN A 1 83 ? -9.909 5.965 42.422 1.000 24.814 156 GLN AAA O 1
ATOM 719 N N . TYR A 1 84 ? -9.888 3.954 43.287 1.000 18.001 157 TYR AAA N 1
ATOM 720 C CA . TYR A 1 84 ? -9.968 3.216 42.030 1.000 16.930 157 TYR AAA CA 1
ATOM 721 C C . TYR A 1 84 ? -11.368 3.347 41.432 1.000 15.812 157 TYR AAA C 1
ATOM 722 O O . TYR A 1 84 ? -12.349 3.369 42.198 1.000 17.626 157 TYR AAA O 1
ATOM 731 N N . ASN A 1 85 ? -11.438 3.327 40.105 1.000 16.529 158 ASN AAA N 1
ATOM 732 C CA . ASN A 1 85 ? -12.729 3.497 39.408 1.000 18.109 158 ASN AAA CA 1
ATOM 733 C C . ASN A 1 85 ? -13.368 2.145 39.134 1.000 17.786 158 ASN AAA C 1
ATOM 734 O O . ASN A 1 85 ? -14.478 2.159 38.566 1.000 17.864 158 ASN AAA O 1
ATOM 739 N N . TYR A 1 86 ? -12.790 1.018 39.570 1.000 15.247 159 TYR AAA N 1
ATOM 740 C CA . TYR A 1 86 ? -13.408 -0.332 39.449 1.000 15.370 159 TYR AAA CA 1
ATOM 741 C C . TYR A 1 86 ? -13.816 -0.649 38.019 1.000 16.501 159 TYR AAA C 1
ATOM 742 O O . TYR A 1 86 ? -14.711 -1.529 37.814 1.000 17.707 159 TYR AAA O 1
ATOM 751 N N . SER A 1 87 ? -13.036 -0.190 37.025 1.000 17.985 160 SER AAA N 1
ATOM 752 C CA . SER A 1 87 ? -13.274 -0.462 35.579 1.000 19.695 160 SER AAA CA 1
ATOM 753 C C . SER A 1 87 ? -12.705 -1.805 35.127 1.000 21.136 160 SER AAA C 1
ATOM 754 O O . SER A 1 87 ? -13.084 -2.256 34.020 1.000 27.865 160 SER AAA O 1
ATOM 757 N N . LEU A 1 88 ? -11.770 -2.374 35.879 1.000 18.848 161 LEU AAA N 1
ATOM 758 C CA . LEU A 1 88 ? -11.226 -3.714 35.668 1.000 19.843 161 LEU AAA CA 1
ATOM 759 C C . LEU A 1 88 ? -11.280 -4.530 36.961 1.000 18.684 161 LEU AAA C 1
ATOM 760 O O . LEU A 1 88 ? -11.062 -3.940 38.081 1.000 17.782 161 LEU AAA O 1
ATOM 765 N N A SER A 1 89 ? -11.585 -5.828 36.874 0.500 18.053 162 SER AAA N 1
ATOM 766 N N B SER A 1 89 ? -11.444 -5.842 36.778 0.500 19.422 162 SER AAA N 1
ATOM 767 C CA A SER A 1 89 ? -11.533 -6.709 38.064 0.500 16.894 162 SER AAA CA 1
ATOM 768 C CA B SER A 1 89 ? -11.447 -6.895 37.820 0.500 18.507 162 SER AAA CA 1
ATOM 769 C C A SER A 1 89 ? -10.077 -6.922 38.455 0.500 15.625 162 SER AAA C 1
ATOM 770 C C B SER A 1 89 ? -10.036 -7.069 38.406 0.500 16.407 162 SER AAA C 1
ATOM 771 O O A SER A 1 89 ? -9.171 -6.679 37.647 0.500 15.439 162 SER AAA O 1
ATOM 772 O O B SER A 1 89 ? -9.063 -6.968 37.643 0.500 16.851 162 SER AAA O 1
ATOM 777 N N . ILE A 1 90 ? -9.897 -7.208 39.728 1.000 16.298 163 ILE AAA N 1
ATOM 778 C CA . ILE A 1 90 ? -8.585 -7.560 40.322 1.000 16.010 163 ILE AAA CA 1
ATOM 779 C C . ILE A 1 90 ? -8.774 -8.901 41.009 1.000 16.085 163 ILE AAA C 1
ATOM 780 O O . ILE A 1 90 ? -9.689 -9.027 41.874 1.000 17.867 163 ILE AAA O 1
ATOM 785 N N . ARG A 1 91 ? -7.911 -9.853 40.698 1.000 16.836 164 ARG AAA N 1
ATOM 786 C CA . ARG A 1 91 ? -7.998 -11.192 41.319 1.000 17.314 164 ARG AAA CA 1
ATOM 787 C C . ARG A 1 91 ? -7.411 -11.172 42.738 1.000 18.473 164 ARG AAA C 1
ATOM 788 O O . ARG A 1 91 ? -6.470 -10.429 42.986 1.000 16.766 164 ARG AAA O 1
ATOM 796 N N . GLY A 1 92 ? -7.979 -12.007 43.612 1.000 17.492 165 GLY AAA N 1
ATOM 797 C CA . GLY A 1 92 ? -7.387 -12.439 44.883 1.000 17.266 165 GLY AAA CA 1
ATOM 798 C C . GLY A 1 92 ? -7.889 -11.666 46.091 1.000 17.278 165 GLY AAA C 1
ATOM 799 O O . GLY A 1 92 ? -8.689 -10.710 45.928 1.000 20.482 165 GLY AAA O 1
ATOM 800 N N . VAL A 1 93 ? -7.396 -12.061 47.266 1.000 17.183 166 VAL AAA N 1
ATOM 801 C CA . VAL A 1 93 ? -7.741 -11.457 48.585 1.000 19.547 166 VAL AAA CA 1
ATOM 802 C C . VAL A 1 93 ? -6.576 -10.636 49.183 1.000 18.001 166 VAL AAA C 1
ATOM 803 O O . VAL A 1 93 ? -6.707 -10.244 50.330 1.000 17.696 166 VAL AAA O 1
ATOM 807 N N . GLU A 1 94 ? -5.467 -10.376 48.462 1.000 17.109 167 GLU AAA N 1
ATOM 808 C CA . GLU A 1 94 ? -4.303 -9.696 49.055 1.000 16.897 167 GLU AAA CA 1
ATOM 809 C C . GLU A 1 94 ? -4.397 -8.204 48.812 1.000 15.162 167 GLU AAA C 1
ATOM 810 O O . GLU A 1 94 ? -5.345 -7.758 48.148 1.000 16.426 167 GLU AAA O 1
ATOM 816 N N . ARG A 1 95 ? -3.495 -7.459 49.423 1.000 16.421 168 ARG AAA N 1
ATOM 817 C CA . ARG A 1 95 ? -3.642 -5.993 49.556 1.000 14.442 168 ARG AAA CA 1
ATOM 818 C C . ARG A 1 95 ? -2.948 -5.191 48.424 1.000 14.772 168 ARG AAA C 1
ATOM 819 O O . ARG A 1 95 ? -3.181 -3.996 48.399 1.000 15.817 168 ARG AAA O 1
ATOM 827 N N . TYR A 1 96 ? -2.059 -5.761 47.619 1.000 14.116 169 TYR AAA N 1
ATOM 828 C CA . TYR A 1 96 ? -1.146 -4.992 46.721 1.000 13.187 169 TYR AAA CA 1
ATOM 829 C C . TYR A 1 96 ? -1.278 -5.502 45.276 1.000 13.417 169 TYR AAA C 1
ATOM 830 O O . TYR A 1 96 ? -1.218 -6.711 45.069 1.000 13.937 169 TYR AAA O 1
ATOM 839 N N . ALA A 1 97 ? -1.497 -4.604 44.309 1.000 13.033 170 ALA AAA N 1
ATOM 840 C CA . ALA A 1 97 ? -1.852 -5.034 42.947 1.000 12.671 170 ALA AAA CA 1
ATOM 841 C C . ALA A 1 97 ? -0.599 -5.170 42.081 1.000 12.390 170 ALA AAA C 1
ATOM 842 O O . ALA A 1 97 ? 0.353 -4.397 42.230 1.000 11.106 170 ALA AAA O 1
ATOM 844 N N . TYR A 1 98 ? -0.679 -6.089 41.128 1.000 12.102 171 TYR AAA N 1
ATOM 845 C CA . TYR A 1 98 ? 0.394 -6.294 40.135 1.000 13.074 171 TYR AAA CA 1
ATOM 846 C C . TYR A 1 98 ? -0.244 -6.697 38.817 1.000 13.829 171 TYR AAA C 1
ATOM 847 O O . TYR A 1 98 ? -1.328 -7.330 38.828 1.000 14.951 171 TYR AAA O 1
ATOM 856 N N . LEU A 1 99 ? 0.531 -6.499 37.756 1.000 14.031 172 LEU AAA N 1
ATOM 857 C CA . LEU A 1 99 ? 0.166 -7.021 36.421 1.000 15.796 172 LEU AAA CA 1
ATOM 858 C C . LEU A 1 99 ? 0.753 -8.406 36.279 1.000 15.144 172 LEU AAA C 1
ATOM 859 O O . LEU A 1 99 ? 1.967 -8.545 36.470 1.000 14.639 172 LEU AAA O 1
ATOM 864 N N . ASN A 1 100 ? -0.094 -9.377 35.952 1.000 18.416 173 ASN AAA N 1
ATOM 865 C CA . ASN A 1 100 ? 0.373 -10.761 35.799 1.000 21.970 173 ASN AAA CA 1
ATOM 866 C C . ASN A 1 100 ? 0.212 -11.176 34.360 1.000 22.115 173 ASN AAA C 1
ATOM 867 O O . ASN A 1 100 ? 0.084 -10.350 33.562 1.000 21.390 173 ASN AAA O 1
ATOM 872 N N . ASP A 1 101 ? 0.243 -12.480 34.107 1.000 28.257 174 ASP AAA N 1
ATOM 873 C CA . ASP A 1 101 ? 0.133 -13.043 32.739 1.000 32.029 174 ASP AAA CA 1
ATOM 874 C C . ASP A 1 101 ? -1.206 -12.604 32.111 1.000 33.521 174 ASP AAA C 1
ATOM 875 O O . ASP A 1 101 ? -1.202 -12.336 30.895 1.000 33.923 174 ASP AAA O 1
ATOM 880 N N . ILE A 1 102 ? -2.282 -12.474 32.910 1.000 28.401 175 ILE AAA N 1
ATOM 881 C CA . ILE A 1 102 ? -3.711 -12.462 32.460 1.000 32.464 175 ILE AAA CA 1
ATOM 882 C C . ILE A 1 102 ? -4.416 -11.106 32.630 1.000 32.315 175 ILE AAA C 1
ATOM 883 O O . ILE A 1 102 ? -5.453 -10.920 31.982 1.000 38.917 175 ILE AAA O 1
ATOM 888 N N . GLY A 1 103 ? -3.918 -10.198 33.470 1.000 23.732 176 GLY AAA N 1
ATOM 889 C CA . GLY A 1 103 ? -4.648 -8.999 33.892 1.000 20.762 176 GLY AAA CA 1
ATOM 890 C C . GLY A 1 103 ? -4.056 -8.465 35.184 1.000 17.170 176 GLY AAA C 1
ATOM 891 O O . GLY A 1 103 ? -2.834 -8.526 35.302 1.000 19.868 176 GLY AAA O 1
ATOM 892 N N . ILE A 1 104 ? -4.898 -8.088 36.146 1.000 14.636 177 ILE AAA N 1
ATOM 893 C CA . ILE A 1 104 ? -4.454 -7.523 37.436 1.000 15.430 177 ILE AAA CA 1
ATOM 894 C C . ILE A 1 104 ? -4.790 -8.517 38.551 1.000 14.819 177 ILE AAA C 1
ATOM 895 O O . ILE A 1 104 ? -5.952 -9.025 38.629 1.000 16.153 177 ILE AAA O 1
ATOM 900 N N A SER A 1 105 ? -3.823 -8.729 39.440 0.500 14.415 178 SER AAA N 1
ATOM 901 N N B SER A 1 105 ? -3.792 -8.819 39.400 0.500 15.120 178 SER AAA N 1
ATOM 902 C CA A SER A 1 105 ? -3.932 -9.676 40.554 0.500 14.290 178 SER AAA CA 1
ATOM 903 C CA B SER A 1 105 ? -3.848 -9.787 40.515 0.500 15.433 178 SER AAA CA 1
ATOM 904 C C A SER A 1 105 ? -3.468 -8.985 41.837 0.500 15.902 178 SER AAA C 1
ATOM 905 C C B SER A 1 105 ? -3.306 -9.098 41.769 0.500 16.583 178 SER AAA C 1
ATOM 906 O O A SER A 1 105 ? -3.227 -7.746 41.820 0.500 12.575 178 SER AAA O 1
ATOM 907 O O B SER A 1 105 ? -2.830 -7.956 41.631 0.500 13.896 178 SER AAA O 1
ATOM 912 N N . SER A 1 106 ? -3.462 -9.714 42.942 1.000 15.329 179 SER AAA N 1
ATOM 913 C CA . SER A 1 106 ? -3.075 -9.140 44.238 1.000 14.120 179 SER AAA CA 1
ATOM 914 C C . SER A 1 106 ? -2.075 -10.083 44.893 1.000 14.777 179 SER AAA C 1
ATOM 915 O O . SER A 1 106 ? -2.149 -11.330 44.724 1.000 15.514 179 SER AAA O 1
ATOM 918 N N . ALA A 1 107 ? -1.162 -9.498 45.638 1.000 13.616 180 ALA AAA N 1
ATOM 919 C CA . ALA A 1 107 ? -0.082 -10.225 46.331 1.000 14.578 180 ALA AAA CA 1
ATOM 920 C C . ALA A 1 107 ? 0.175 -9.599 47.692 1.000 15.033 180 ALA AAA C 1
ATOM 921 O O . ALA A 1 107 ? -0.206 -8.465 47.967 1.000 12.646 180 ALA AAA O 1
ATOM 923 N N . ARG A 1 108 ? 0.861 -10.360 48.542 1.000 15.876 181 ARG AAA N 1
ATOM 924 C CA . ARG A 1 108 ? 1.344 -9.845 49.844 1.000 16.842 181 ARG AAA CA 1
ATOM 925 C C . ARG A 1 108 ? 2.480 -8.836 49.651 1.000 15.818 181 ARG AAA C 1
ATOM 926 O O . ARG A 1 108 ? 3.210 -8.944 48.635 1.000 14.728 181 ARG AAA O 1
ATOM 934 N N . VAL A 1 109 ? 2.637 -7.906 50.597 1.000 15.996 182 VAL AAA N 1
ATOM 935 C CA . VAL A 1 109 ? 3.533 -6.724 50.456 1.000 17.353 182 VAL AAA CA 1
ATOM 936 C C . VAL A 1 109 ? 4.980 -7.196 50.226 1.000 17.826 182 VAL AAA C 1
ATOM 937 O O . VAL A 1 109 ? 5.694 -6.511 49.485 1.000 17.661 182 VAL AAA O 1
ATOM 941 N N . TYR A 1 110 ? 5.371 -8.347 50.796 1.000 17.658 183 TYR AAA N 1
ATOM 942 C CA . TYR A 1 110 ? 6.778 -8.811 50.797 1.000 19.879 183 TYR AAA CA 1
ATOM 943 C C . TYR A 1 110 ? 7.118 -9.641 49.561 1.000 17.739 183 TYR AAA C 1
ATOM 944 O O . TYR A 1 110 ? 8.272 -9.979 49.423 1.000 19.191 183 TYR AAA O 1
ATOM 953 N N . ALA A 1 111 ? 6.193 -9.904 48.646 1.000 15.775 184 ALA AAA N 1
ATOM 954 C CA . ALA A 1 111 ? 6.510 -10.591 47.376 1.000 15.145 184 ALA AAA CA 1
ATOM 955 C C . ALA A 1 111 ? 7.517 -9.786 46.577 1.000 15.574 184 ALA AAA C 1
ATOM 956 O O . ALA A 1 111 ? 7.409 -8.544 46.555 1.000 17.939 184 ALA AAA O 1
ATOM 958 N N . ASP A 1 112 ? 8.437 -10.472 45.914 1.000 16.006 185 ASP AAA N 1
ATOM 959 C CA . ASP A 1 112 ? 9.415 -9.819 45.023 1.000 17.279 185 ASP AAA CA 1
ATOM 960 C C . ASP A 1 112 ? 8.887 -9.761 43.582 1.000 14.170 185 ASP AAA C 1
ATOM 961 O O . ASP A 1 112 ? 8.660 -10.787 42.947 1.000 16.405 185 ASP AAA O 1
ATOM 966 N N . LYS A 1 113 ? 8.762 -8.552 43.057 1.000 13.257 186 LYS AAA N 1
ATOM 967 C CA . LYS A 1 113 ? 8.340 -8.314 41.660 1.000 13.500 186 LYS AAA CA 1
ATOM 968 C C . LYS A 1 113 ? 9.068 -7.078 41.127 1.000 12.536 186 LYS AAA C 1
ATOM 969 O O . LYS A 1 113 ? 9.400 -6.197 41.911 1.000 11.936 186 LYS AAA O 1
ATOM 975 N N . ARG A 1 114 ? 9.363 -7.087 39.837 1.000 13.423 187 ARG AAA N 1
ATOM 976 C CA . ARG A 1 114 ? 9.778 -5.837 39.167 1.000 14.125 187 ARG AAA CA 1
ATOM 977 C C . ARG A 1 114 ? 8.656 -4.808 39.348 1.000 12.349 187 ARG AAA C 1
ATOM 978 O O . ARG A 1 114 ? 7.530 -5.169 39.734 1.000 12.431 187 ARG AAA O 1
ATOM 986 N N . TRP A 1 115 ? 8.964 -3.529 39.183 1.000 13.221 188 TRP AAA N 1
ATOM 987 C CA . TRP A 1 115 ? 7.923 -2.502 39.365 1.000 12.686 188 TRP AAA CA 1
ATOM 988 C C . TRP A 1 115 ? 7.998 -1.495 38.230 1.000 11.751 188 TRP AAA C 1
ATOM 989 O O . TRP A 1 115 ? 9.043 -1.375 37.509 1.000 11.223 188 TRP AAA O 1
ATOM 1000 N N . SER A 1 116 ? 6.890 -0.790 38.068 1.000 12.224 189 SER AAA N 1
ATOM 1001 C CA . SER A 1 116 ? 6.837 0.385 37.171 1.000 12.268 189 SER AAA CA 1
ATOM 1002 C C . SER A 1 116 ? 6.473 1.630 37.990 1.000 12.306 189 SER AAA C 1
ATOM 1003 O O . SER A 1 116 ? 5.638 1.533 38.926 1.000 12.364 189 SER AAA O 1
ATOM 1006 N N . CYS A 1 117 ? 7.021 2.765 37.556 1.000 12.882 190 CYS AAA N 1
ATOM 1007 C CA . CYS A 1 117 ? 6.672 4.085 38.099 1.000 13.583 190 CYS AAA CA 1
ATOM 1008 C C . CYS A 1 117 ? 5.965 4.879 36.996 1.000 14.306 190 CYS AAA C 1
ATOM 1009 O O . CYS A 1 117 ? 6.288 4.726 35.792 1.000 12.081 190 CYS AAA O 1
ATOM 1012 N N . SER A 1 118 ? 5.067 5.748 37.369 1.000 12.757 191 SER AAA N 1
ATOM 1013 C CA . SER A 1 118 ? 4.513 6.686 36.356 1.000 12.585 191 SER AAA CA 1
ATOM 1014 C C . SER A 1 118 ? 4.572 8.099 36.900 1.000 14.269 191 SER AAA C 1
ATOM 1015 O O . SER A 1 118 ? 4.555 8.330 38.136 1.000 14.803 191 SER AAA O 1
ATOM 1018 N N . ARG A 1 119 ? 4.546 9.051 35.979 1.000 15.584 192 ARG AAA N 1
ATOM 1019 C CA . ARG A 1 119 ? 4.257 10.445 36.393 1.000 19.855 192 ARG AAA CA 1
ATOM 1020 C C . ARG A 1 119 ? 3.653 11.226 35.229 1.000 18.552 192 ARG AAA C 1
ATOM 1021 O O . ARG A 1 119 ? 3.802 10.844 34.049 1.000 17.299 192 ARG AAA O 1
ATOM 1029 N N . LEU A 1 120 ? 2.884 12.237 35.574 1.000 20.501 193 LEU AAA N 1
ATOM 1030 C CA . LEU A 1 120 ? 2.217 13.073 34.541 1.000 26.422 193 LEU AAA CA 1
ATOM 1031 C C . LEU A 1 120 ? 3.302 13.835 33.774 1.000 35.771 193 LEU AAA C 1
ATOM 1032 O O . LEU A 1 120 ? 4.327 14.199 34.402 1.000 35.751 193 LEU AAA O 1
ATOM 1037 N N . ASN A 1 121 ? 3.120 13.960 32.450 1.000 36.453 194 ASN AAA N 1
ATOM 1038 C CA . ASN A 1 121 ? 3.952 14.749 31.490 1.000 43.268 194 ASN AAA CA 1
ATOM 1039 C C . ASN A 1 121 ? 4.475 13.809 30.406 1.000 43.667 194 ASN AAA C 1
ATOM 1040 O O . ASN A 1 121 ? 3.955 13.922 29.290 1.000 56.101 194 ASN AAA O 1
ATOM 1045 N N . ILE B 1 1 ? 17.976 19.455 25.549 1.000 28.959 74 ILE BBB N 1
ATOM 1046 C CA . ILE B 1 1 ? 16.704 19.406 24.817 1.000 27.752 74 ILE BBB CA 1
ATOM 1047 C C . ILE B 1 1 ? 16.066 20.791 24.715 1.000 22.772 74 ILE BBB C 1
ATOM 1048 O O . ILE B 1 1 ? 16.330 21.688 25.495 1.000 22.957 74 ILE BBB O 1
ATOM 1053 N N . THR B 1 2 ? 15.169 20.906 23.762 1.000 20.023 75 THR BBB N 1
ATOM 1054 C CA . THR B 1 2 ? 14.427 22.164 23.487 1.000 20.754 75 THR BBB CA 1
ATOM 1055 C C . THR B 1 2 ? 13.252 22.270 24.455 1.000 20.275 75 THR BBB C 1
ATOM 1056 O O . THR B 1 2 ? 12.958 23.409 24.923 1.000 22.005 75 THR BBB O 1
ATOM 1060 N N . GLY B 1 3 ? 12.633 21.139 24.766 1.000 18.051 76 GLY BBB N 1
ATOM 1061 C CA . GLY B 1 3 ? 11.441 21.072 25.621 1.000 19.023 76 GLY BBB CA 1
ATOM 1062 C C . GLY B 1 3 ? 10.932 19.640 25.732 1.000 19.755 76 GLY BBB C 1
ATOM 1063 O O . GLY B 1 3 ? 11.473 18.732 25.036 1.000 17.708 76 GLY BBB O 1
ATOM 1064 N N . TYR B 1 4 ? 9.925 19.455 26.563 1.000 20.441 77 TYR BBB N 1
ATOM 1065 C CA . TYR B 1 4 ? 9.216 18.164 26.717 1.000 22.434 77 TYR BBB CA 1
ATOM 1066 C C . TYR B 1 4 ? 7.890 18.311 26.007 1.000 21.289 77 TYR BBB C 1
ATOM 1067 O O . TYR B 1 4 ? 7.187 19.334 26.145 1.000 23.111 77 TYR BBB O 1
ATOM 1076 N N . ALA B 1 5 ? 7.544 17.319 25.213 1.000 20.458 78 ALA BBB N 1
ATOM 1077 C CA . ALA B 1 5 ? 6.255 17.307 24.524 1.000 18.454 78 ALA BBB CA 1
ATOM 1078 C C . ALA B 1 5 ? 5.844 15.862 24.275 1.000 19.419 78 ALA BBB C 1
ATOM 1079 O O . ALA B 1 5 ? 6.664 15.098 23.756 1.000 19.514 78 ALA BBB O 1
ATOM 1081 N N . ALA B 1 6 ? 4.614 15.515 24.654 1.000 19.508 79 ALA BBB N 1
ATOM 1082 C CA . ALA B 1 6 ? 4.014 14.180 24.455 1.000 19.572 79 ALA BBB CA 1
ATOM 1083 C C . ALA B 1 6 ? 4.023 13.838 22.960 1.000 20.720 79 ALA BBB C 1
ATOM 1084 O O . ALA B 1 6 ? 3.723 14.751 22.126 1.000 20.871 79 ALA BBB O 1
ATOM 1086 N N . CYS B 1 7 ? 4.376 12.587 22.588 1.000 17.494 80 CYS BBB N 1
ATOM 1087 C CA . CYS B 1 7 ? 4.087 12.098 21.222 1.000 17.276 80 CYS BBB CA 1
ATOM 1088 C C . CYS B 1 7 ? 2.573 12.098 21.018 1.000 16.503 80 CYS BBB C 1
ATOM 1089 O O . CYS B 1 7 ? 1.788 11.936 21.954 1.000 18.269 80 CYS BBB O 1
ATOM 1092 N N . PRO B 1 8 ? 2.127 12.184 19.757 1.000 21.296 81 PRO BBB N 1
ATOM 1093 C CA . PRO B 1 8 ? 0.700 12.109 19.450 1.000 24.296 81 PRO BBB CA 1
ATOM 1094 C C . PRO B 1 8 ? 0.078 10.746 19.775 1.000 25.209 81 PRO BBB C 1
ATOM 1095 O O . PRO B 1 8 ? 0.761 9.727 20.018 1.000 20.029 81 PRO BBB O 1
ATOM 1099 N N . ARG B 1 9 ? -1.247 10.695 19.765 1.000 24.587 82 ARG BBB N 1
ATOM 1100 C CA . ARG B 1 9 ? -1.990 9.474 20.135 1.000 22.915 82 ARG BBB CA 1
ATOM 1101 C C . ARG B 1 9 ? -1.537 8.306 19.246 1.000 20.614 82 ARG BBB C 1
ATOM 1102 O O . ARG B 1 9 ? -1.385 8.490 18.01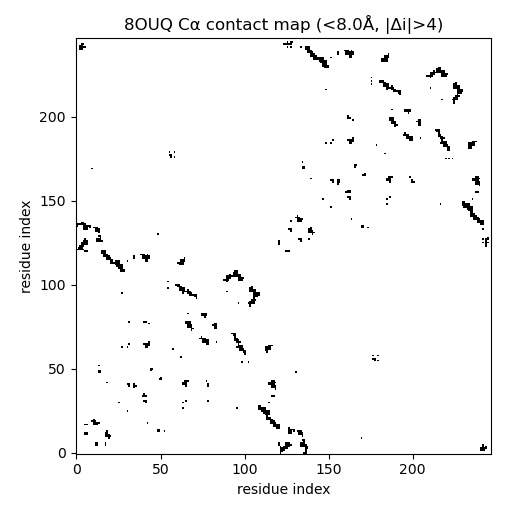7 1.000 20.100 82 ARG BBB O 1
ATOM 1110 N N . ASN B 1 10 ? -1.355 7.135 19.862 1.000 20.785 83 ASN BBB N 1
ATOM 1111 C CA . ASN B 1 10 ? -0.958 5.886 19.174 1.000 21.613 83 ASN BBB CA 1
ATOM 1112 C C . ASN B 1 10 ? 0.559 5.844 18.965 1.000 18.543 83 ASN BBB C 1
ATOM 1113 O O . ASN B 1 10 ? 1.018 4.779 18.573 1.000 21.318 83 ASN BBB O 1
ATOM 1118 N N . TRP B 1 11 ? 1.321 6.898 19.284 1.000 14.643 84 TRP BBB N 1
ATOM 1119 C CA . TRP B 1 11 ? 2.809 6.917 19.158 1.000 14.838 84 TRP BBB CA 1
ATOM 1120 C C . TRP B 1 11 ? 3.434 6.833 20.560 1.000 14.188 84 TRP BBB C 1
ATOM 1121 O O . TRP B 1 11 ? 2.749 7.213 21.553 1.000 16.189 84 TRP BBB O 1
ATOM 1132 N N . ILE B 1 12 ? 4.662 6.299 20.630 1.000 12.961 85 ILE BBB N 1
ATOM 1133 C CA . ILE B 1 12 ? 5.382 6.058 21.919 1.000 13.022 85 ILE BBB CA 1
ATOM 1134 C C . ILE B 1 12 ? 6.665 6.886 21.909 1.000 11.928 85 ILE BBB C 1
ATOM 1135 O O . ILE B 1 12 ? 7.418 6.787 20.920 1.000 12.035 85 ILE BBB O 1
ATOM 1140 N N . GLY B 1 13 ? 6.945 7.649 22.982 1.000 11.775 86 GLY BBB N 1
ATOM 1141 C CA . GLY B 1 13 ? 8.134 8.492 23.031 1.000 11.980 86 GLY BBB CA 1
ATOM 1142 C C . GLY B 1 13 ? 9.283 7.878 23.736 1.000 12.984 86 GLY BBB C 1
ATOM 1143 O O . GLY B 1 13 ? 9.160 7.380 24.906 1.000 13.551 86 GLY BBB O 1
ATOM 1144 N N . VAL B 1 14 ? 10.402 7.838 23.041 1.000 12.961 87 VAL BBB N 1
ATOM 1145 C CA . VAL B 1 14 ? 11.664 7.345 23.629 1.000 14.781 87 VAL BBB CA 1
ATOM 1146 C C . VAL B 1 14 ? 12.780 8.284 23.184 1.000 15.724 87 VAL BBB C 1
ATOM 1147 O O . VAL B 1 14 ? 12.928 8.456 21.971 1.000 15.253 87 VAL BBB O 1
ATOM 1151 N N . GLY B 1 15 ? 13.515 8.856 24.142 1.000 17.351 88 GLY BBB N 1
ATOM 1152 C CA . GLY B 1 15 ? 14.519 9.875 23.787 1.000 19.406 88 GLY BBB CA 1
ATOM 1153 C C . GLY B 1 15 ? 13.855 10.981 22.985 1.000 16.780 88 GLY BBB C 1
ATOM 1154 O O . GLY B 1 15 ? 12.746 11.386 23.339 1.000 17.805 88 GLY BBB O 1
ATOM 1155 N N . ASN B 1 16 ? 14.460 11.384 21.879 1.000 16.517 89 ASN BBB N 1
ATOM 1156 C CA . ASN B 1 16 ? 13.925 12.509 21.083 1.000 15.968 89 ASN BBB CA 1
ATOM 1157 C C . ASN B 1 16 ? 13.058 11.993 19.935 1.000 17.076 89 ASN BBB C 1
ATOM 1158 O O . ASN B 1 16 ? 12.791 12.769 19.010 1.000 15.598 89 ASN BBB O 1
ATOM 1163 N N . LYS B 1 17 ? 12.621 10.727 19.984 1.000 15.345 90 LYS BBB N 1
ATOM 1164 C CA . LYS B 1 17 ? 11.807 10.121 18.895 1.000 16.917 90 LYS BBB CA 1
ATOM 1165 C C . LYS B 1 17 ? 10.403 9.737 19.359 1.000 16.078 90 LYS BBB C 1
ATOM 1166 O O . LYS B 1 17 ? 10.165 9.539 20.569 1.000 15.078 90 LYS BBB O 1
ATOM 1172 N N . CYS B 1 18 ? 9.525 9.547 18.369 1.000 14.449 91 CYS BBB N 1
ATOM 1173 C CA . CYS B 1 18 ? 8.159 8.996 18.510 1.000 14.623 91 CYS BBB CA 1
ATOM 1174 C C . CYS B 1 18 ? 8.101 7.758 17.613 1.000 13.401 91 CYS BBB C 1
ATOM 1175 O O . CYS B 1 18 ? 8.594 7.844 16.467 1.000 13.783 91 CYS BBB O 1
ATOM 1178 N N . PHE B 1 19 ? 7.708 6.609 18.181 1.000 13.567 92 PHE BBB N 1
ATOM 1179 C CA . PHE B 1 19 ? 7.572 5.344 17.431 1.000 12.710 92 PHE BBB CA 1
ATOM 1180 C C . PHE B 1 19 ? 6.104 4.985 17.266 1.000 12.547 92 PHE BBB C 1
ATOM 1181 O O . PHE B 1 19 ? 5.280 5.099 18.200 1.000 13.307 92 PHE BBB O 1
ATOM 1189 N N . TYR B 1 20 ? 5.810 4.322 16.143 1.000 12.485 93 TYR BBB N 1
ATOM 1190 C CA . TYR B 1 20 ? 4.497 3.726 15.804 1.000 15.056 93 TYR BBB CA 1
ATOM 1191 C C . TYR B 1 20 ? 4.720 2.242 15.471 1.000 13.442 93 TYR BBB C 1
ATOM 1192 O O . TYR B 1 20 ? 5.719 1.907 14.803 1.000 13.273 93 TYR BBB O 1
ATOM 1201 N N . PHE B 1 21 ? 3.779 1.412 15.880 1.000 12.662 94 PHE BBB N 1
ATOM 1202 C CA . PHE B 1 21 ? 3.854 -0.032 15.575 1.000 12.790 94 PHE BBB CA 1
ATOM 1203 C C . PHE B 1 21 ? 2.551 -0.507 14.943 1.000 12.159 94 PHE BBB C 1
ATOM 1204 O O . PHE B 1 21 ? 1.450 -0.304 15.511 1.000 13.848 94 PHE BBB O 1
ATOM 1212 N N . SER B 1 22 ? 2.656 -1.174 13.794 1.000 12.623 95 SER BBB N 1
ATOM 1213 C CA . SER B 1 22 ? 1.455 -1.777 13.189 1.000 12.122 95 SER BBB CA 1
ATOM 1214 C C . SER B 1 22 ? 1.122 -3.078 13.906 1.000 14.433 95 SER BBB C 1
ATOM 1215 O O . SER B 1 22 ? 2.011 -3.687 14.527 1.000 15.323 95 SER BBB O 1
ATOM 1218 N N . GLU B 1 23 ? -0.116 -3.514 13.785 1.000 14.426 96 GLU BBB N 1
ATOM 1219 C CA . GLU B 1 23 ? -0.458 -4.907 14.164 1.000 16.999 96 GLU BBB CA 1
ATOM 1220 C C . GLU B 1 23 ? -0.944 -5.669 12.932 1.000 19.378 96 GLU BBB C 1
ATOM 1221 O O . GLU B 1 23 ? -1.801 -6.566 13.053 1.000 20.774 96 GLU BBB O 1
ATOM 1227 N N . TYR B 1 24 ? -0.442 -5.297 11.765 1.000 16.995 97 TYR BBB N 1
ATOM 1228 C CA . TYR B 1 24 ? -0.900 -5.846 10.469 1.000 15.123 97 TYR BBB CA 1
ATOM 1229 C C . TYR B 1 24 ? 0.374 -6.101 9.670 1.000 16.431 97 TYR BBB C 1
ATOM 1230 O O . TYR B 1 24 ? 1.254 -5.214 9.690 1.000 16.904 97 TYR BBB O 1
ATOM 1239 N N . ALA B 1 25 ? 0.514 -7.279 9.074 1.000 15.172 98 ALA BBB N 1
ATOM 1240 C CA . ALA B 1 25 ? 1.750 -7.609 8.320 1.000 14.445 98 ALA BBB CA 1
ATOM 1241 C C . ALA B 1 25 ? 1.569 -7.234 6.848 1.000 16.672 98 ALA BBB C 1
ATOM 1242 O O . ALA B 1 25 ? 0.514 -7.576 6.235 1.000 17.234 98 ALA BBB O 1
ATOM 1244 N N . SER B 1 26 ? 2.567 -6.555 6.303 1.000 13.634 99 SER BBB N 1
ATOM 1245 C CA A SER B 1 26 ? 2.602 -6.258 4.854 0.500 13.705 99 SER BBB CA 1
ATOM 1246 C CA B SER B 1 26 ? 2.618 -6.064 4.915 0.500 14.418 99 SER BBB CA 1
ATOM 1247 C C . SER B 1 26 ? 4.058 -6.180 4.375 1.000 13.253 99 SER BBB C 1
ATOM 1248 O O . SER B 1 26 ? 4.969 -6.464 5.118 1.000 11.858 99 SER BBB O 1
ATOM 1253 N N . ASN B 1 27 ? 4.247 -5.892 3.121 1.000 13.955 100 ASN BBB N 1
ATOM 1254 C CA . ASN B 1 27 ? 5.588 -5.908 2.517 1.000 13.253 100 ASN BBB CA 1
ATOM 1255 C C . ASN B 1 27 ? 6.344 -4.619 2.778 1.000 11.673 100 ASN BBB C 1
ATOM 1256 O O . ASN B 1 27 ? 5.759 -3.655 3.298 1.000 12.715 100 ASN BBB O 1
ATOM 1261 N N . TRP B 1 28 ? 7.671 -4.628 2.539 1.000 11.550 101 TRP BBB N 1
ATOM 1262 C CA . TRP B 1 28 ? 8.469 -3.465 2.980 1.000 12.061 101 TRP BBB CA 1
ATOM 1263 C C . TRP B 1 28 ? 8.021 -2.237 2.219 1.000 12.614 101 TRP BBB C 1
ATOM 1264 O O . TRP B 1 28 ? 8.001 -1.159 2.812 1.000 12.361 101 TRP BBB O 1
ATOM 1275 N N . THR B 1 29 ? 7.747 -2.351 0.901 1.000 13.405 102 THR BBB N 1
ATOM 1276 C CA . THR B 1 29 ? 7.374 -1.151 0.155 1.000 13.098 102 THR BBB CA 1
ATOM 1277 C C . THR B 1 29 ? 6.078 -0.521 0.710 1.000 12.571 102 THR BBB C 1
ATOM 1278 O O . THR B 1 29 ? 5.975 0.742 0.815 1.000 13.719 102 THR BBB O 1
ATOM 1282 N N . PHE B 1 30 ? 5.058 -1.310 0.940 1.000 12.969 103 PHE BBB N 1
ATOM 1283 C CA . PHE B 1 30 ? 3.756 -0.816 1.459 1.000 14.395 103 PHE BBB CA 1
ATOM 1284 C C . PHE B 1 30 ? 4.033 -0.125 2.806 1.000 12.118 103 PHE BBB C 1
ATOM 1285 O O . PHE B 1 30 ? 3.512 0.968 3.048 1.000 12.700 103 PHE BBB O 1
ATOM 1293 N N . SER B 1 31 ? 4.931 -0.718 3.601 1.000 12.698 104 SER BBB N 1
ATOM 1294 C CA . SER B 1 31 ? 5.202 -0.236 4.984 1.000 12.521 104 SER BBB CA 1
ATOM 1295 C C . SER B 1 31 ? 5.861 1.142 4.904 1.000 13.891 104 SER BBB C 1
ATOM 1296 O O . SER B 1 31 ? 5.457 2.102 5.610 1.000 14.649 104 SER BBB O 1
ATOM 1299 N N . GLN B 1 32 ? 6.865 1.270 4.026 1.000 15.408 105 GLN BBB N 1
ATOM 1300 C CA . GLN B 1 32 ? 7.532 2.592 3.870 1.000 16.691 105 GLN BBB CA 1
ATOM 1301 C C . GLN B 1 32 ? 6.580 3.643 3.308 1.000 15.413 105 GLN BBB C 1
ATOM 1302 O O . GLN B 1 32 ? 6.639 4.796 3.789 1.000 14.464 105 GLN BBB O 1
ATOM 1308 N N . THR B 1 33 ? 5.715 3.292 2.338 1.000 14.853 106 THR BBB N 1
ATOM 1309 C CA . THR B 1 33 ? 4.651 4.237 1.841 1.000 15.458 106 THR BBB CA 1
ATOM 1310 C C . THR B 1 33 ? 3.780 4.722 3.001 1.000 15.634 106 THR BBB C 1
ATOM 1311 O O . THR B 1 33 ? 3.540 5.927 3.117 1.000 16.834 106 THR BBB O 1
ATOM 1315 N N . PHE B 1 34 ? 3.296 3.806 3.838 1.000 14.508 107 PHE BBB N 1
ATOM 1316 C CA . PHE B 1 34 ? 2.530 4.164 5.037 1.000 14.238 107 PHE BBB CA 1
ATOM 1317 C C . PHE B 1 34 ? 3.333 5.165 5.881 1.000 14.419 107 PHE BBB C 1
ATOM 1318 O O . PHE B 1 34 ? 2.789 6.210 6.338 1.000 15.916 107 PHE BBB O 1
ATOM 1326 N N . CYS B 1 35 ? 4.578 4.845 6.204 1.000 11.737 108 CYS BBB N 1
ATOM 1327 C CA . CYS B 1 35 ? 5.357 5.685 7.146 1.000 14.208 108 CYS BBB CA 1
ATOM 1328 C C . CYS B 1 35 ? 5.495 7.113 6.586 1.000 15.112 108 CYS BBB C 1
ATOM 1329 O O . CYS B 1 35 ? 5.358 8.123 7.317 1.000 14.946 108 CYS BBB O 1
ATOM 1332 N N . LYS B 1 36 ? 5.869 7.197 5.316 1.000 15.297 109 LYS BBB N 1
ATOM 1333 C CA . LYS B 1 36 ? 6.010 8.512 4.625 1.000 16.915 109 LYS BBB CA 1
ATOM 1334 C C . LYS B 1 36 ? 4.673 9.250 4.696 1.000 16.217 109 LYS BBB C 1
ATOM 1335 O O . LYS B 1 36 ? 4.687 10.530 4.898 1.000 18.013 109 LYS BBB O 1
ATOM 1341 N N . ALA B 1 37 ? 3.533 8.563 4.613 1.000 15.545 110 ALA BBB N 1
ATOM 1342 C CA . ALA B 1 37 ? 2.210 9.256 4.663 1.000 20.637 110 ALA BBB CA 1
ATOM 1343 C C . ALA B 1 37 ? 1.901 9.783 6.063 1.000 21.134 110 ALA BBB C 1
ATOM 1344 O O . ALA B 1 37 ? 0.966 10.612 6.197 1.000 24.735 110 ALA BBB O 1
ATOM 1346 N N . GLN B 1 38 ? 2.620 9.318 7.090 1.000 19.794 111 GLN BBB N 1
ATOM 1347 C CA . GLN B 1 38 ? 2.503 9.879 8.458 1.000 20.631 111 GLN BBB CA 1
ATOM 1348 C C . GLN B 1 38 ? 3.575 10.943 8.688 1.000 20.122 111 GLN BBB C 1
ATOM 1349 O O . GLN B 1 38 ? 3.839 11.254 9.853 1.000 22.316 111 GLN BBB O 1
ATOM 1355 N N . GLU B 1 39 ? 4.268 11.385 7.648 1.000 21.383 112 GLU BBB N 1
ATOM 1356 C CA . GLU B 1 39 ? 5.391 12.346 7.772 1.000 24.042 112 GLU BBB CA 1
ATOM 1357 C C . GLU B 1 39 ? 6.485 11.695 8.612 1.000 20.554 112 GLU BBB C 1
ATOM 1358 O O . GLU B 1 39 ? 7.053 12.352 9.492 1.000 23.926 112 GLU BBB O 1
ATOM 1364 N N . ALA B 1 40 ? 6.679 10.395 8.420 1.000 16.473 113 ALA BBB N 1
ATOM 1365 C CA . ALA B 1 40 ? 7.621 9.584 9.211 1.000 15.956 113 ALA BBB CA 1
ATOM 1366 C C . ALA B 1 40 ? 8.401 8.695 8.247 1.000 15.430 113 ALA BBB C 1
ATOM 1367 O O . ALA B 1 40 ? 8.463 8.979 7.055 1.000 17.026 113 ALA BBB O 1
ATOM 1369 N N . GLU B 1 41 ? 9.146 7.768 8.784 1.000 15.489 114 GLU BBB N 1
ATOM 1370 C CA . GLU B 1 41 ? 9.967 6.837 7.989 1.000 15.634 114 GLU BBB CA 1
ATOM 1371 C C . GLU B 1 41 ? 9.892 5.479 8.650 1.000 14.101 114 GLU BBB C 1
ATOM 1372 O O . GLU B 1 41 ? 9.602 5.415 9.873 1.000 13.843 114 GLU BBB O 1
ATOM 1378 N N . LEU B 1 42 ? 10.182 4.432 7.893 1.000 13.152 115 LEU BBB N 1
ATOM 1379 C CA . LEU B 1 42 ? 10.389 3.121 8.553 1.000 12.431 115 LEU BBB CA 1
ATOM 1380 C C . LEU B 1 42 ? 11.444 3.255 9.653 1.000 12.305 115 LEU BBB C 1
ATOM 1381 O O . LEU B 1 42 ? 12.430 3.982 9.521 1.000 11.683 115 LEU BBB O 1
ATOM 1386 N N . ALA B 1 43 ? 11.199 2.543 10.763 1.000 12.987 116 ALA BBB N 1
ATOM 1387 C CA . ALA B 1 43 ? 11.832 2.848 12.054 1.000 12.893 116 ALA BBB CA 1
ATOM 1388 C C . ALA B 1 43 ? 13.359 2.926 11.930 1.000 12.608 116 ALA BBB C 1
ATOM 1389 O O . ALA B 1 43 ? 13.982 2.024 11.408 1.000 12.983 116 ALA BBB O 1
ATOM 1391 N N . ARG B 1 44 ? 13.904 3.987 12.498 1.000 14.193 117 ARG BBB N 1
ATOM 1392 C CA . ARG B 1 44 ? 15.358 4.228 12.615 1.000 15.625 117 ARG BBB CA 1
ATOM 1393 C C . ARG B 1 44 ? 15.699 4.384 14.103 1.000 16.467 117 ARG BBB C 1
ATOM 1394 O O . ARG B 1 44 ? 15.002 5.185 14.815 1.000 20.766 117 ARG BBB O 1
ATOM 1402 N N . PHE B 1 45 ? 16.759 3.706 14.532 1.000 19.636 118 PHE BBB N 1
ATOM 1403 C CA . PHE B 1 45 ? 17.321 3.894 15.886 1.000 20.541 118 PHE BBB CA 1
ATOM 1404 C C . PHE B 1 45 ? 18.661 4.598 15.750 1.000 18.791 118 PHE BBB C 1
ATOM 1405 O O . PHE B 1 45 ? 19.434 4.333 14.767 1.000 21.262 118 PHE BBB O 1
ATOM 1413 N N . ASP B 1 46 ? 18.913 5.518 16.678 1.000 17.458 119 ASP BBB N 1
ATOM 1414 C CA . ASP B 1 46 ? 20.201 6.262 16.717 1.000 19.659 119 ASP BBB CA 1
ATOM 1415 C C . ASP B 1 46 ? 20.892 6.042 18.061 1.000 19.661 119 ASP BBB C 1
ATOM 1416 O O . ASP B 1 46 ? 22.014 6.570 18.234 1.000 21.267 119 ASP BBB O 1
ATOM 1421 N N . THR B 1 47 ? 20.291 5.304 18.997 1.000 17.603 120 THR BBB N 1
ATOM 1422 C CA . THR B 1 47 ? 20.910 5.022 20.305 1.000 18.766 120 THR BBB CA 1
ATOM 1423 C C . THR B 1 47 ? 20.599 3.599 20.723 1.000 18.662 120 THR BBB C 1
ATOM 1424 O O . THR B 1 47 ? 19.578 3.062 20.245 1.000 15.979 120 THR BBB O 1
ATOM 1428 N N . GLU B 1 48 ? 21.388 3.063 21.676 1.000 19.316 121 GLU BBB N 1
ATOM 1429 C CA . 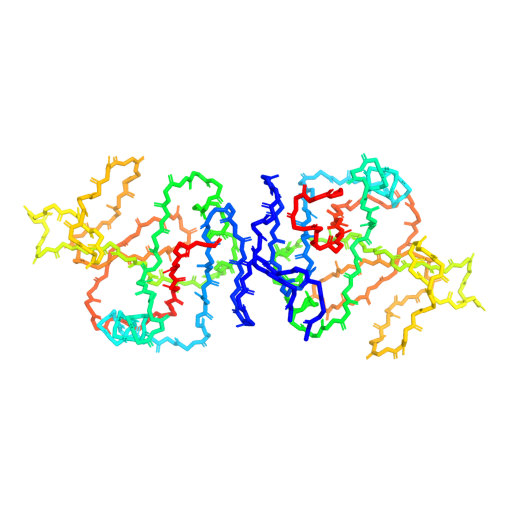GLU B 1 48 ? 21.061 1.770 22.312 1.000 20.630 121 GLU BBB CA 1
ATOM 1430 C C . GLU B 1 48 ? 19.681 1.822 23.005 1.000 19.685 121 GLU BBB C 1
ATOM 1431 O O . GLU B 1 48 ? 18.998 0.806 23.010 1.000 21.494 121 GLU BBB O 1
ATOM 1437 N N . GLU B 1 49 ? 19.338 2.916 23.677 1.000 16.912 122 GLU BBB N 1
ATOM 1438 C CA . GLU B 1 49 ? 18.044 3.083 24.401 1.000 18.337 122 GLU BBB CA 1
ATOM 1439 C C . GLU B 1 49 ? 16.920 2.815 23.382 1.000 15.829 122 GLU BBB C 1
ATOM 1440 O O . GLU B 1 49 ? 15.994 2.047 23.691 1.000 15.342 122 GLU BBB O 1
ATOM 1446 N N . GLU B 1 50 ? 17.010 3.450 22.218 1.000 16.356 123 GLU BBB N 1
ATOM 1447 C CA . GLU B 1 50 ? 16.010 3.296 21.121 1.000 16.407 123 GLU BBB CA 1
ATOM 1448 C C . GLU B 1 50 ? 15.968 1.866 20.559 1.000 14.949 123 GLU BBB C 1
ATOM 1449 O O . GLU B 1 50 ? 14.886 1.305 20.518 1.000 15.306 123 GLU BBB O 1
ATOM 1455 N N . LEU B 1 51 ? 17.109 1.243 20.255 1.000 17.676 124 LEU BBB N 1
ATOM 1456 C CA . LEU B 1 51 ? 17.126 -0.154 19.745 1.000 16.630 124 LEU BBB CA 1
ATOM 1457 C C . LEU B 1 51 ? 16.575 -1.070 20.814 1.000 15.363 124 LEU BBB C 1
ATOM 1458 O O . LEU B 1 51 ? 15.763 -1.969 20.488 1.000 16.901 124 LEU BBB O 1
ATOM 1463 N N . ASN B 1 52 ? 16.960 -0.870 22.074 1.000 15.794 125 ASN BBB N 1
ATOM 1464 C CA . ASN B 1 52 ? 16.500 -1.794 23.143 1.000 17.066 125 ASN BBB CA 1
ATOM 1465 C C . ASN B 1 52 ? 14.982 -1.720 23.262 1.000 15.248 125 ASN BBB C 1
ATOM 1466 O O . ASN B 1 52 ? 14.358 -2.786 23.438 1.000 16.909 125 ASN BBB O 1
ATOM 1471 N N . PHE B 1 53 ? 14.397 -0.527 23.178 1.000 15.579 126 PHE BBB N 1
ATOM 1472 C CA . PHE B 1 53 ? 12.936 -0.326 23.257 1.000 14.785 126 PHE BBB CA 1
ATOM 1473 C C . PHE B 1 53 ? 12.244 -1.075 22.071 1.000 16.249 126 PHE BBB C 1
ATOM 1474 O O . PHE B 1 53 ? 11.281 -1.782 22.288 1.000 15.266 126 PHE BBB O 1
ATOM 1482 N N . LEU B 1 54 ? 12.714 -0.932 20.839 1.000 15.056 127 LEU BBB N 1
ATOM 1483 C CA . LEU B 1 54 ? 12.120 -1.626 19.658 1.000 14.467 127 LEU BBB CA 1
ATOM 1484 C C . LEU B 1 54 ? 12.211 -3.126 19.880 1.000 16.030 127 LEU BBB C 1
ATOM 1485 O O . LEU B 1 54 ? 11.236 -3.819 19.633 1.000 16.495 127 LEU BBB O 1
ATOM 1490 N N . SER B 1 55 ? 13.368 -3.602 20.332 1.000 16.915 128 SER BBB N 1
ATOM 1491 C CA . SER B 1 55 ? 13.625 -5.056 20.514 1.000 21.150 128 SER BBB CA 1
ATOM 1492 C C . SER B 1 55 ? 12.757 -5.632 21.623 1.000 20.345 128 SER BBB C 1
ATOM 1493 O O . SER B 1 55 ? 12.481 -6.809 21.604 1.000 22.024 128 SER BBB O 1
ATOM 1496 N N . ARG B 1 56 ? 12.319 -4.842 22.571 1.000 15.432 129 ARG BBB N 1
ATOM 1497 C CA . ARG B 1 56 ? 11.455 -5.321 23.650 1.000 17.765 129 ARG BBB CA 1
ATOM 1498 C C . ARG B 1 56 ? 9.991 -5.180 23.243 1.000 18.591 129 ARG BBB C 1
ATOM 1499 O O . ARG B 1 56 ? 9.210 -6.087 23.484 1.000 21.537 129 ARG BBB O 1
ATOM 1507 N N . TYR B 1 57 ? 9.606 -4.005 22.747 1.000 16.913 130 TYR BBB N 1
ATOM 1508 C CA . TYR B 1 57 ? 8.188 -3.740 22.446 1.000 15.309 130 TYR BBB CA 1
ATOM 1509 C C . TYR B 1 57 ? 7.686 -4.630 21.289 1.000 16.515 130 TYR BBB C 1
ATOM 1510 O O . TYR B 1 57 ? 6.472 -4.902 21.287 1.000 16.857 130 TYR BBB O 1
ATOM 1519 N N . LYS B 1 58 ? 8.567 -5.098 20.407 1.000 16.345 131 LYS BBB N 1
ATOM 1520 C CA . LYS B 1 58 ? 8.118 -5.921 19.248 1.000 20.337 131 LYS BBB CA 1
ATOM 1521 C C . LYS B 1 58 ? 7.491 -7.263 19.711 1.000 23.615 131 LYS BBB C 1
ATOM 1522 O O . LYS B 1 58 ? 6.768 -7.888 18.898 1.000 23.729 131 LYS BBB O 1
ATOM 1528 N N . GLY B 1 59 ? 7.834 -7.746 20.907 1.000 23.796 132 GLY BBB N 1
ATOM 1529 C CA . GLY B 1 59 ? 7.448 -9.100 21.354 1.000 23.817 132 GLY BBB CA 1
ATOM 1530 C C . GLY B 1 59 ? 7.986 -10.200 20.440 1.000 23.907 132 GLY BBB C 1
ATOM 1531 O O . GLY B 1 59 ? 9.159 -10.097 19.914 1.000 23.437 132 GLY BBB O 1
ATOM 1532 N N . SER B 1 60 ? 7.170 -11.205 20.156 1.000 25.549 133 SER BBB N 1
ATOM 1533 C CA . SER B 1 60 ? 7.607 -12.383 19.376 1.000 26.768 133 SER BBB CA 1
ATOM 1534 C C . SER B 1 60 ? 7.454 -12.164 17.856 1.000 25.189 133 SER BBB C 1
ATOM 1535 O O . SER B 1 60 ? 7.768 -13.082 17.100 1.000 25.835 133 SER BBB O 1
ATOM 1538 N N . PHE B 1 61 ? 7.037 -10.996 17.394 1.000 22.290 134 PHE BBB N 1
ATOM 1539 C CA . PHE B 1 61 ? 6.744 -10.762 15.956 1.000 24.099 134 PHE BBB CA 1
ATOM 1540 C C . PHE B 1 61 ? 7.922 -10.049 15.285 1.000 20.269 134 PHE BBB C 1
ATOM 1541 O O . PHE B 1 61 ? 8.516 -9.191 15.907 1.000 17.721 134 PHE BBB O 1
ATOM 1549 N N . ASP B 1 62 ? 8.246 -10.426 14.048 1.000 16.985 135 ASP BBB N 1
ATOM 1550 C CA . ASP B 1 62 ? 9.197 -9.687 13.184 1.000 15.820 135 ASP BBB CA 1
ATOM 1551 C C . ASP B 1 62 ? 8.648 -8.277 12.883 1.000 13.898 135 ASP BBB C 1
ATOM 1552 O O . ASP B 1 62 ? 7.446 -8.125 12.636 1.000 14.762 135 ASP BBB O 1
ATOM 1557 N N . TYR B 1 63 ? 9.514 -7.272 12.879 1.000 13.440 136 TYR BBB N 1
ATOM 1558 C CA . TYR B 1 63 ? 9.152 -5.888 12.490 1.000 13.913 136 TYR BBB CA 1
ATOM 1559 C C . TYR B 1 63 ? 10.118 -5.372 11.449 1.000 12.651 136 TYR BBB C 1
ATOM 1560 O O . TYR B 1 63 ? 11.340 -5.267 11.669 1.000 12.837 136 TYR BBB O 1
ATOM 1569 N N . TRP B 1 64 ? 9.584 -4.901 10.298 1.000 12.822 137 TRP BBB N 1
ATOM 1570 C CA . TRP B 1 64 ? 10.385 -4.150 9.295 1.000 12.004 137 TRP BBB CA 1
ATOM 1571 C C . TRP B 1 64 ? 10.952 -2.901 9.966 1.000 12.996 137 TRP BBB C 1
ATOM 1572 O O . TRP B 1 64 ? 10.227 -2.248 10.736 1.000 12.933 137 TRP BBB O 1
ATOM 1583 N N . ILE B 1 65 ? 12.170 -2.548 9.596 1.000 12.374 138 ILE BBB N 1
ATOM 1584 C CA . ILE B 1 65 ? 12.844 -1.249 9.954 1.000 11.936 138 ILE BBB CA 1
ATOM 1585 C C . ILE B 1 65 ? 13.375 -0.587 8.682 1.000 12.448 138 ILE BBB C 1
ATOM 1586 O O . ILE B 1 65 ? 13.253 -1.149 7.576 1.000 10.303 138 ILE BBB O 1
ATOM 1591 N N . GLY B 1 66 ? 13.877 0.614 8.838 1.000 12.165 139 GLY BBB N 1
ATOM 1592 C CA . GLY B 1 66 ? 14.182 1.468 7.672 1.000 14.647 139 GLY BBB CA 1
ATOM 1593 C C . GLY B 1 66 ? 15.513 1.201 6.983 1.000 15.277 139 GLY BBB C 1
ATOM 1594 O O . GLY B 1 66 ? 15.786 1.936 6.025 1.000 20.692 139 GLY BBB O 1
ATOM 1595 N N . LEU B 1 67 ? 16.280 0.178 7.324 1.000 16.704 140 LEU BBB N 1
ATOM 1596 C CA . LEU B 1 67 ? 17.528 -0.180 6.593 1.000 14.945 140 LEU BBB CA 1
ATOM 1597 C C . LEU B 1 67 ? 17.226 -0.990 5.335 1.000 14.353 140 LEU BBB C 1
ATOM 1598 O O . LEU B 1 67 ? 16.446 -1.907 5.360 1.000 13.707 140 LEU BBB O 1
ATOM 1603 N N . HIS B 1 68 ? 17.908 -0.643 4.244 1.000 15.111 141 HIS BBB N 1
ATOM 1604 C CA . HIS B 1 68 ? 17.813 -1.395 2.990 1.000 16.369 141 HIS BBB CA 1
ATOM 1605 C C . HIS B 1 68 ? 19.094 -1.185 2.184 1.000 16.533 141 HIS BBB C 1
ATOM 1606 O O . HIS B 1 68 ? 19.810 -0.199 2.402 1.000 15.250 141 HIS BBB O 1
ATOM 1613 N N . ARG B 1 69 ? 19.288 -2.040 1.197 1.000 13.459 142 ARG BBB N 1
ATOM 1614 C CA . ARG B 1 69 ? 20.455 -1.918 0.282 1.000 13.301 142 ARG BBB CA 1
ATOM 1615 C C . ARG B 1 69 ? 19.979 -2.241 -1.139 1.000 14.923 142 ARG BBB C 1
ATOM 1616 O O . ARG B 1 69 ? 19.136 -3.141 -1.270 1.000 16.032 142 ARG BBB O 1
ATOM 1624 N N . GLU B 1 70 ? 20.620 -1.651 -2.146 1.000 15.272 143 GLU BBB N 1
ATOM 1625 C CA . GLU B 1 70 ? 20.166 -1.867 -3.557 1.000 16.919 143 GLU BBB CA 1
ATOM 1626 C C . GLU B 1 70 ? 20.481 -3.304 -4.004 1.000 16.904 143 GLU BBB C 1
ATOM 1627 O O . GLU B 1 70 ? 19.821 -3.796 -4.988 1.000 17.150 143 GLU BBB O 1
ATOM 1633 N N . SER B 1 71 ? 21.515 -3.925 -3.438 1.000 15.281 144 SER BBB N 1
ATOM 1634 C CA . SER B 1 71 ? 21.927 -5.321 -3.682 1.000 15.545 144 SER BBB CA 1
ATOM 1635 C C . SER B 1 71 ? 22.776 -5.816 -2.507 1.000 16.330 144 SER BBB C 1
ATOM 1636 O O . SER B 1 71 ? 23.135 -5.012 -1.653 1.000 15.027 144 SER BBB O 1
ATOM 1639 N N . SER B 1 72 ? 23.176 -7.088 -2.498 1.000 17.742 145 SER BBB N 1
ATOM 1640 C CA . SER B 1 72 ? 24.080 -7.611 -1.428 1.000 18.425 145 SER BBB CA 1
ATOM 1641 C C . SER B 1 72 ? 25.498 -7.029 -1.557 1.000 16.781 145 SER BBB C 1
ATOM 1642 O O . SER B 1 72 ? 26.293 -7.156 -0.595 1.000 17.370 145 SER BBB O 1
ATOM 1645 N N . GLU B 1 73 ? 25.765 -6.253 -2.617 1.000 16.326 146 GLU BBB N 1
ATOM 1646 C CA A GLU B 1 73 ? 27.086 -5.618 -2.808 0.500 15.718 146 GLU BBB CA 1
ATOM 1647 C CA B GLU B 1 73 ? 27.076 -5.610 -2.861 0.500 16.187 146 GLU BBB CA 1
ATOM 1648 C C . GLU B 1 73 ? 26.986 -4.100 -2.646 1.000 15.811 146 GLU BBB C 1
ATOM 1649 O O . GLU B 1 73 ? 27.976 -3.413 -2.922 1.000 16.804 146 GLU BBB O 1
ATOM 1660 N N . HIS B 1 74 ? 25.851 -3.587 -2.170 1.000 14.516 147 HIS BBB N 1
ATOM 1661 C CA . HIS B 1 74 ? 25.673 -2.145 -1.958 1.000 15.503 147 HIS BBB CA 1
ATOM 1662 C C . HIS B 1 74 ? 25.650 -1.884 -0.461 1.000 14.074 147 HIS BBB C 1
ATOM 1663 O O . HIS B 1 74 ? 25.281 -2.750 0.339 1.000 15.573 147 HIS BBB O 1
ATOM 1670 N N . PRO B 1 75 ? 25.927 -0.649 -0.054 1.000 15.576 148 PRO BBB N 1
ATOM 1671 C CA . PRO B 1 75 ? 25.863 -0.318 1.358 1.000 16.009 148 PRO BBB CA 1
ATOM 1672 C C . PRO B 1 75 ? 24.428 -0.252 1.892 1.000 14.343 148 PRO BBB C 1
ATOM 1673 O O . PRO B 1 75 ? 23.530 0.169 1.172 1.000 15.169 148 PRO BBB O 1
ATOM 1677 N N . TRP B 1 76 ? 24.268 -0.693 3.139 1.000 13.881 149 TRP BBB N 1
ATOM 1678 C CA . TRP B 1 76 ? 23.018 -0.460 3.895 1.000 15.796 149 TRP BBB CA 1
ATOM 1679 C C . TRP B 1 76 ? 22.838 1.054 4.074 1.000 14.867 149 TRP BBB C 1
ATOM 1680 O O . TRP B 1 76 ? 23.806 1.746 4.405 1.000 16.448 149 TRP BBB O 1
ATOM 1691 N N . LYS B 1 77 ? 21.613 1.536 3.871 1.000 13.686 150 LYS BBB N 1
ATOM 1692 C CA . LYS B 1 77 ? 21.227 2.934 4.116 1.000 16.019 150 LYS BBB CA 1
ATOM 1693 C C . LYS B 1 77 ? 19.802 2.963 4.706 1.000 14.384 150 LYS BBB C 1
ATOM 1694 O O . LYS B 1 77 ? 19.041 1.950 4.587 1.000 14.236 150 LYS BBB O 1
ATOM 1700 N N . TRP B 1 78 ? 19.512 4.076 5.375 1.000 16.391 151 TRP BBB N 1
ATOM 1701 C CA . TRP B 1 78 ? 18.188 4.433 5.914 1.000 15.499 151 TRP BBB CA 1
ATOM 1702 C C . TRP B 1 78 ? 17.293 4.934 4.791 1.000 18.656 151 TRP BBB C 1
ATOM 1703 O O . TRP B 1 78 ? 17.797 5.246 3.700 1.000 19.043 151 TRP BBB O 1
ATOM 1714 N N . THR B 1 79 ? 15.988 5.000 5.045 1.000 18.891 152 THR BBB N 1
ATOM 1715 C CA . THR B 1 79 ? 15.051 5.345 3.948 1.000 18.598 152 THR BBB CA 1
ATOM 1716 C C . THR B 1 79 ? 15.289 6.787 3.483 1.000 23.169 152 THR BBB C 1
ATOM 1717 O O . THR B 1 79 ? 14.843 7.069 2.358 1.000 25.084 152 THR BBB O 1
ATOM 1721 N N . ASP B 1 80 ? 16.004 7.620 4.251 1.000 27.267 153 ASP BBB N 1
ATOM 1722 C CA . ASP B 1 80 ? 16.354 9.020 3.862 1.000 32.527 153 ASP BBB CA 1
ATOM 1723 C C . ASP B 1 80 ? 17.692 9.107 3.107 1.000 32.309 153 ASP BBB C 1
ATOM 1724 O O . ASP B 1 80 ? 18.115 10.224 2.762 1.000 30.681 153 ASP BBB O 1
ATOM 1729 N N . ASN B 1 81 ? 18.264 7.966 2.758 1.000 25.043 154 ASN BBB N 1
ATOM 1730 C CA . ASN B 1 81 ? 19.527 7.772 2.011 1.000 29.160 154 ASN BBB CA 1
ATOM 1731 C C . ASN B 1 81 ? 20.740 8.081 2.887 1.000 24.113 154 ASN BBB C 1
ATOM 1732 O O . ASN B 1 81 ? 21.827 8.081 2.339 1.000 28.128 154 ASN BBB O 1
ATOM 1737 N N . THR B 1 82 ? 20.586 8.298 4.182 1.000 23.873 155 THR BBB N 1
ATOM 1738 C CA . THR B 1 82 ? 21.713 8.412 5.160 1.000 23.164 155 THR BBB CA 1
ATOM 1739 C C . THR B 1 82 ? 22.391 7.046 5.274 1.000 21.351 155 THR BBB C 1
ATOM 1740 O O . THR B 1 82 ? 21.694 6.028 5.331 1.000 17.737 155 THR BBB O 1
ATOM 1744 N N . GLN B 1 83 ? 23.711 6.959 5.209 1.000 22.569 156 GLN BBB N 1
ATOM 1745 C CA . GLN B 1 83 ? 24.340 5.616 5.255 1.000 22.489 156 GLN BBB CA 1
ATOM 1746 C C . GLN B 1 83 ? 24.265 5.081 6.694 1.000 19.584 156 GLN BBB C 1
ATOM 1747 O O . GLN B 1 83 ? 24.338 5.802 7.680 1.000 25.642 156 GLN BBB O 1
ATOM 1753 N N . TYR B 1 84 ? 24.130 3.792 6.790 1.000 18.133 157 TYR BBB N 1
ATOM 1754 C CA . TYR B 1 84 ? 24.220 3.023 8.037 1.000 15.619 157 TYR BBB CA 1
ATOM 1755 C C . TYR B 1 84 ? 25.640 3.142 8.609 1.000 15.048 157 TYR BBB C 1
ATOM 1756 O O . TYR B 1 84 ? 26.619 3.229 7.834 1.000 16.388 157 TYR BBB O 1
ATOM 1765 N N . ASN B 1 85 ? 25.736 3.154 9.925 1.000 15.996 158 ASN BBB N 1
ATOM 1766 C CA . ASN B 1 85 ? 27.049 3.286 10.595 1.000 17.210 158 ASN BBB CA 1
ATOM 1767 C C . ASN B 1 85 ? 27.675 1.936 10.949 1.000 18.279 158 ASN BBB C 1
ATOM 1768 O O . ASN B 1 85 ? 28.804 1.950 11.511 1.000 17.768 158 ASN BBB O 1
ATOM 1773 N N . TYR B 1 86 ? 27.102 0.828 10.510 1.000 15.168 159 TYR BBB N 1
ATOM 1774 C CA . TYR B 1 86 ? 27.687 -0.533 10.630 1.000 15.642 159 TYR BBB CA 1
ATOM 1775 C C . TYR B 1 86 ? 28.058 -0.866 12.076 1.000 17.846 159 TYR BBB C 1
ATOM 1776 O O . TYR B 1 86 ? 28.977 -1.692 12.314 1.000 17.713 159 TYR BBB O 1
ATOM 1785 N N . SER B 1 87 ? 27.260 -0.377 13.029 1.000 17.638 160 SER BBB N 1
ATOM 1786 C CA . SER B 1 87 ? 27.475 -0.601 14.489 1.000 19.497 160 SER BBB CA 1
ATOM 1787 C C . SER B 1 87 ? 26.913 -1.956 14.929 1.000 20.900 160 SER BBB C 1
ATOM 1788 O O . SER B 1 87 ? 27.273 -2.399 16.076 1.000 26.302 160 SER BBB O 1
ATOM 1791 N N . LEU B 1 88 ? 26.008 -2.571 14.153 1.000 18.060 161 LEU BBB N 1
ATOM 1792 C CA . LEU B 1 88 ? 25.483 -3.921 14.431 1.000 20.863 161 LEU BBB CA 1
ATOM 1793 C C . LEU B 1 88 ? 25.586 -4.788 13.189 1.000 19.615 161 LEU BBB C 1
ATOM 1794 O O . LEU B 1 88 ? 25.439 -4.267 12.055 1.000 20.901 161 LEU BBB O 1
ATOM 1799 N N . SER B 1 89 ? 25.775 -6.088 13.409 1.000 21.257 162 SER BBB N 1
ATOM 1800 C CA . SER B 1 89 ? 25.674 -7.097 12.335 1.000 20.470 162 SER BBB CA 1
ATOM 1801 C C . SER B 1 89 ? 24.239 -7.139 11.804 1.000 17.611 162 SER BBB C 1
ATOM 1802 O O . SER B 1 89 ? 23.303 -6.820 12.563 1.000 17.654 162 SER BBB O 1
ATOM 1805 N N . ILE B 1 90 ? 24.136 -7.434 10.522 1.000 17.695 163 ILE BBB N 1
ATOM 1806 C CA . ILE B 1 90 ? 22.852 -7.774 9.868 1.000 17.897 163 ILE BBB CA 1
ATOM 1807 C C . ILE B 1 90 ? 23.028 -9.133 9.208 1.000 18.341 163 ILE BBB C 1
ATOM 1808 O O . ILE B 1 90 ? 23.920 -9.254 8.303 1.000 21.380 163 ILE BBB O 1
ATOM 1813 N N . ARG B 1 91 ? 22.189 -10.096 9.586 1.000 17.997 164 ARG BBB N 1
ATOM 1814 C CA . ARG B 1 91 ? 22.195 -11.465 8.983 1.000 19.555 164 ARG BBB CA 1
ATOM 1815 C C . ARG B 1 91 ? 21.641 -11.464 7.550 1.000 22.049 164 ARG BBB C 1
ATOM 1816 O O . ARG B 1 91 ? 20.710 -10.687 7.252 1.000 19.598 164 ARG BBB O 1
ATOM 1824 N N . GLY B 1 92 ? 22.206 -12.321 6.678 1.000 25.164 165 GLY BBB N 1
ATOM 1825 C CA . GLY B 1 92 ? 21.599 -12.715 5.389 1.000 23.609 165 GLY BBB CA 1
ATOM 1826 C C . GLY B 1 92 ? 22.149 -11.957 4.216 1.000 22.788 165 GLY BBB C 1
ATOM 1827 O O . GLY B 1 92 ? 22.984 -11.032 4.408 1.000 23.221 165 GLY BBB O 1
ATOM 1828 N N . VAL B 1 93 ? 21.661 -12.305 3.033 1.000 23.483 166 VAL BBB N 1
ATOM 1829 C CA . VAL B 1 93 ? 22.085 -11.706 1.735 1.000 24.248 166 VAL BBB CA 1
ATOM 1830 C C . VAL B 1 93 ? 20.949 -10.948 1.061 1.000 21.446 166 VAL BBB C 1
ATOM 1831 O O . VAL B 1 93 ? 21.130 -10.559 -0.082 1.000 21.375 166 VAL BBB O 1
ATOM 1835 N N . GLU B 1 94 ? 19.868 -10.603 1.778 1.000 20.109 167 GLU BBB N 1
ATOM 1836 C CA . GLU B 1 94 ? 18.709 -9.928 1.157 1.000 19.286 167 GLU BBB CA 1
ATOM 1837 C C . GLU B 1 94 ? 18.838 -8.425 1.380 1.000 17.996 167 GLU BBB C 1
ATOM 1838 O O . GLU B 1 94 ? 19.786 -8.015 2.032 1.000 18.264 167 GLU BBB O 1
ATOM 1844 N N . ARG B 1 95 ? 17.937 -7.659 0.805 1.000 16.810 168 ARG BBB N 1
ATOM 1845 C CA . ARG B 1 95 ? 18.077 -6.194 0.641 1.000 16.228 168 ARG BBB CA 1
ATOM 1846 C C . ARG B 1 95 ? 17.345 -5.406 1.759 1.000 14.784 168 ARG BBB C 1
ATOM 1847 O O . ARG B 1 95 ? 17.550 -4.217 1.794 1.000 17.233 168 ARG BBB O 1
ATOM 1855 N N . TYR B 1 96 ? 16.423 -6.015 2.514 1.000 16.860 169 TYR BBB N 1
ATOM 1856 C CA . TYR B 1 96 ? 15.493 -5.236 3.382 1.000 14.413 169 TYR BBB CA 1
ATOM 1857 C C . TYR B 1 96 ? 15.584 -5.714 4.836 1.000 12.643 169 TYR BBB C 1
ATOM 1858 O O . TYR B 1 96 ? 15.489 -6.954 5.106 1.000 14.348 169 TYR BBB O 1
ATOM 1867 N N . ALA B 1 97 ? 15.823 -4.811 5.788 1.000 13.922 170 ALA BBB N 1
ATOM 1868 C CA . ALA B 1 97 ? 16.134 -5.269 7.146 1.000 13.437 170 ALA BBB CA 1
ATOM 1869 C C . ALA B 1 97 ? 14.879 -5.365 8.013 1.000 13.054 170 ALA BBB C 1
ATOM 1870 O O . ALA B 1 97 ? 13.949 -4.591 7.840 1.000 11.301 170 ALA BBB O 1
ATOM 1872 N N . TYR B 1 98 ? 14.927 -6.260 8.988 1.000 13.362 171 TYR BBB N 1
ATOM 1873 C CA . TYR B 1 98 ? 13.847 -6.400 10.000 1.000 13.163 171 TYR BBB CA 1
ATOM 1874 C C . TYR B 1 98 ? 14.463 -6.815 11.327 1.000 13.968 171 TYR BBB C 1
ATOM 1875 O O . TYR B 1 98 ? 15.574 -7.346 11.333 1.000 15.325 171 TYR BBB O 1
ATOM 1884 N N . LEU B 1 99 ? 13.732 -6.586 12.416 1.000 13.314 172 LEU BBB N 1
ATOM 1885 C CA . LEU B 1 99 ? 14.139 -7.046 13.739 1.000 15.043 172 LEU BBB CA 1
ATOM 1886 C C . LEU B 1 99 ? 13.505 -8.415 13.873 1.000 15.776 172 LEU BBB C 1
ATOM 1887 O O . LEU B 1 99 ? 12.249 -8.515 13.715 1.000 17.061 172 LEU BBB O 1
ATOM 1892 N N . ASN B 1 100 ? 14.312 -9.400 14.267 1.000 18.727 173 ASN BBB N 1
ATOM 1893 C CA . ASN B 1 100 ? 13.745 -10.712 14.636 1.000 24.626 173 ASN BBB CA 1
ATOM 1894 C C . ASN B 1 100 ? 13.981 -10.948 16.116 1.000 25.437 173 ASN BBB C 1
ATOM 1895 O O . ASN B 1 100 ? 14.182 -9.997 16.830 1.000 29.690 173 ASN BBB O 1
ATOM 1900 N N . ASP B 1 101 ? 13.904 -12.200 16.549 1.000 34.421 174 ASP BBB N 1
ATOM 1901 C CA . ASP B 1 101 ? 14.130 -12.610 17.955 1.000 38.334 174 ASP BBB CA 1
ATOM 1902 C C . ASP B 1 101 ? 15.550 -12.236 18.418 1.000 37.560 174 ASP BBB C 1
ATOM 1903 O O . ASP B 1 101 ? 15.673 -11.874 19.581 1.000 46.704 174 ASP BBB O 1
ATOM 1908 N N . ILE B 1 102 ? 16.572 -12.285 17.553 1.000 33.581 175 ILE BBB N 1
ATOM 1909 C CA . ILE B 1 102 ? 18.023 -12.229 17.941 1.000 38.345 175 ILE BBB CA 1
ATOM 1910 C C . ILE B 1 102 ? 18.673 -10.852 17.706 1.000 34.670 175 ILE BBB C 1
ATOM 1911 O O . ILE B 1 102 ? 19.707 -10.527 18.366 1.000 38.813 175 ILE BBB O 1
ATOM 1916 N N . GLY B 1 103 ? 18.162 -10.092 16.759 1.000 24.756 176 GLY BBB N 1
ATOM 1917 C CA . GLY B 1 103 ? 18.743 -8.807 16.368 1.000 23.244 176 GLY BBB CA 1
ATOM 1918 C C . GLY B 1 103 ? 18.252 -8.452 14.977 1.000 20.415 176 GLY BBB C 1
ATOM 1919 O O . GLY B 1 103 ? 17.067 -8.56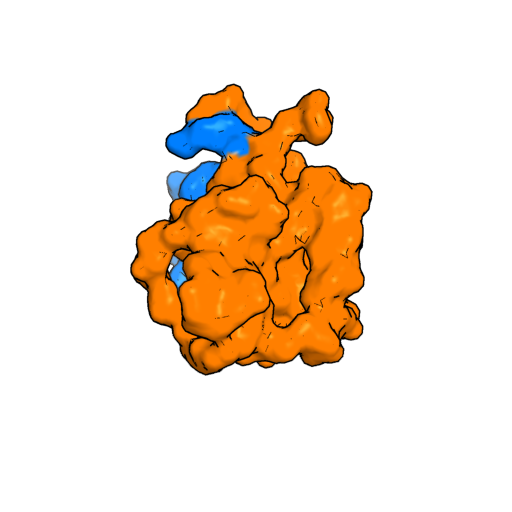4 14.788 1.000 21.064 176 GLY BBB O 1
ATOM 1920 N N . ILE B 1 104 ? 19.136 -8.047 14.067 1.000 18.296 177 ILE BBB N 1
ATOM 1921 C CA . ILE B 1 104 ? 18.709 -7.523 12.719 1.000 16.929 177 ILE BBB CA 1
ATOM 1922 C C . ILE B 1 104 ? 19.027 -8.597 11.679 1.000 16.424 177 ILE BBB C 1
ATOM 1923 O O . ILE B 1 104 ? 20.176 -9.100 11.608 1.000 17.473 177 ILE BBB O 1
ATOM 1928 N N . SER B 1 105 ? 18.056 -8.867 10.800 1.000 16.537 178 SER BBB N 1
ATOM 1929 C CA A SER B 1 105 ? 18.147 -9.834 9.679 0.500 17.233 178 SER BBB CA 1
ATOM 1930 C CA B SER B 1 105 ? 18.191 -9.812 9.672 0.500 16.823 178 SER BBB CA 1
ATOM 1931 C C . SER B 1 105 ? 17.640 -9.171 8.406 1.000 18.375 178 SER BBB C 1
ATOM 1932 O O . SER B 1 105 ? 17.242 -7.989 8.469 1.000 15.836 178 SER BBB O 1
ATOM 1937 N N . SER B 1 106 ? 17.762 -9.879 7.287 1.000 17.169 179 SER BBB N 1
ATOM 1938 C CA . SER B 1 106 ? 17.423 -9.363 5.945 1.000 16.598 179 SER BBB CA 1
ATOM 1939 C C . SER B 1 106 ? 16.429 -10.304 5.267 1.000 17.496 179 SER BBB C 1
ATOM 1940 O O . SER B 1 106 ? 16.493 -11.541 5.454 1.000 17.277 179 SER BBB O 1
ATOM 1943 N N . ALA B 1 107 ? 15.497 -9.703 4.540 1.000 17.227 180 ALA BBB N 1
ATOM 1944 C CA . ALA B 1 107 ? 14.414 -10.435 3.832 1.000 17.770 180 ALA BBB CA 1
ATOM 1945 C C . ALA B 1 107 ? 14.154 -9.834 2.458 1.000 16.162 180 ALA BBB C 1
ATOM 1946 O O . ALA B 1 107 ? 14.559 -8.714 2.174 1.000 14.568 180 ALA BBB O 1
ATOM 1948 N N . ARG B 1 108 ? 13.496 -10.602 1.583 1.000 18.124 181 ARG BBB N 1
ATOM 1949 C CA . ARG B 1 108 ? 13.011 -10.063 0.295 1.000 19.199 181 ARG BBB CA 1
ATOM 1950 C C . ARG B 1 108 ? 11.883 -9.039 0.525 1.000 18.136 181 ARG BBB C 1
ATOM 1951 O O . ARG B 1 108 ? 11.154 -9.149 1.573 1.000 17.077 181 ARG BBB O 1
ATOM 1959 N N . VAL B 1 109 ? 11.767 -8.097 -0.415 1.000 18.218 182 VAL BBB N 1
ATOM 1960 C CA . VAL B 1 109 ? 10.837 -6.946 -0.319 1.000 18.043 182 VAL BBB CA 1
ATOM 1961 C C . VAL B 1 109 ? 9.386 -7.455 -0.106 1.000 19.427 182 VAL BBB C 1
ATOM 1962 O O . VAL B 1 109 ? 8.618 -6.780 0.579 1.000 18.389 182 VAL BBB O 1
ATOM 1966 N N . TYR B 1 110 ? 9.003 -8.600 -0.683 1.000 18.010 183 TYR BBB N 1
ATOM 1967 C CA . TYR B 1 110 ? 7.591 -9.012 -0.662 1.000 19.793 183 TYR BBB CA 1
ATOM 1968 C C . TYR B 1 110 ? 7.244 -9.852 0.551 1.000 19.068 183 TYR BBB C 1
ATOM 1969 O O . TYR B 1 110 ? 6.070 -10.164 0.668 1.000 20.283 183 TYR BBB O 1
ATOM 1978 N N . ALA B 1 111 ? 8.147 -10.098 1.490 1.000 16.983 184 ALA BBB N 1
ATOM 1979 C CA . ALA B 1 111 ? 7.798 -10.770 2.755 1.000 15.712 184 ALA BBB CA 1
ATOM 1980 C C . ALA B 1 111 ? 6.771 -9.940 3.509 1.000 15.633 184 ALA BBB C 1
ATOM 1981 O O . ALA B 1 111 ? 6.859 -8.710 3.476 1.000 17.339 184 ALA BBB O 1
ATOM 1983 N N . ASP B 1 112 ? 5.831 -10.614 4.153 1.000 17.229 185 ASP BBB N 1
ATOM 1984 C CA . ASP B 1 112 ? 4.821 -9.953 5.025 1.000 18.999 185 ASP BBB CA 1
ATOM 1985 C C . ASP B 1 112 ? 5.316 -9.909 6.479 1.000 14.749 185 ASP BBB C 1
ATOM 1986 O O . ASP B 1 112 ? 5.427 -10.953 7.109 1.000 15.592 185 ASP BBB O 1
ATOM 1991 N N . LYS B 1 113 ? 5.529 -8.705 6.994 1.000 14.269 186 LYS BBB N 1
ATOM 1992 C CA . LYS B 1 113 ? 5.904 -8.474 8.409 1.000 14.529 186 LYS BBB CA 1
ATOM 1993 C C . LYS B 1 113 ? 5.159 -7.228 8.914 1.000 12.583 186 LYS BBB C 1
ATOM 1994 O O . LYS B 1 113 ? 4.841 -6.326 8.097 1.000 12.109 186 LYS BBB O 1
ATOM 2000 N N . ARG B 1 114 ? 4.856 -7.207 10.223 1.000 13.698 187 ARG BBB N 1
ATOM 2001 C CA . ARG B 1 114 ? 4.483 -5.946 10.907 1.000 13.911 187 ARG BBB CA 1
ATOM 2002 C C . ARG B 1 114 ? 5.611 -4.935 10.667 1.000 11.964 187 ARG BBB C 1
ATOM 2003 O O . ARG B 1 114 ? 6.744 -5.307 10.307 1.000 12.425 187 ARG BBB O 1
ATOM 2011 N N . TRP B 1 115 ? 5.309 -3.653 10.828 1.000 12.795 188 TRP BBB N 1
ATOM 2012 C CA . TRP B 1 115 ? 6.324 -2.606 10.641 1.000 11.296 188 TRP BBB CA 1
ATOM 2013 C C . TRP B 1 115 ? 6.242 -1.618 11.785 1.000 12.077 188 TRP BBB C 1
ATOM 2014 O O . TRP B 1 115 ? 5.197 -1.520 12.480 1.000 11.695 188 TRP BBB O 1
ATOM 2025 N N . SER B 1 116 ? 7.337 -0.888 11.954 1.000 12.536 189 SER BBB N 1
ATOM 2026 C CA . SER B 1 116 ? 7.391 0.280 12.866 1.000 11.993 189 SER BBB CA 1
ATOM 2027 C C . SER B 1 116 ? 7.793 1.524 12.067 1.000 12.605 189 SER BBB C 1
ATOM 2028 O O . SER B 1 116 ? 8.607 1.408 11.110 1.000 12.241 189 SER BBB O 1
ATOM 2031 N N . CYS B 1 117 ? 7.225 2.676 12.460 1.000 12.991 190 CYS BBB N 1
ATOM 2032 C CA . CYS B 1 117 ? 7.568 3.988 11.914 1.000 13.721 190 CYS BBB CA 1
ATOM 2033 C C . CYS B 1 117 ? 8.266 4.800 13.000 1.000 13.862 190 CYS BBB C 1
ATOM 2034 O O . CYS B 1 117 ? 7.943 4.650 14.204 1.000 13.213 190 CYS BBB O 1
ATOM 2037 N N . SER B 1 118 ? 9.182 5.660 12.615 1.000 12.700 191 SER BBB N 1
ATOM 2038 C CA . SER B 1 118 ? 9.747 6.599 13.608 1.000 13.422 191 SER BBB CA 1
ATOM 2039 C C . SER B 1 118 ? 9.703 8.002 13.070 1.000 13.903 191 SER BBB C 1
ATOM 2040 O O . SER B 1 118 ? 9.761 8.192 11.833 1.000 15.270 191 SER BBB O 1
ATOM 2043 N N . ARG B 1 119 ? 9.755 8.982 13.965 1.000 15.387 192 ARG BBB N 1
ATOM 2044 C CA . ARG B 1 119 ? 10.057 10.361 13.509 1.000 19.096 192 ARG BBB CA 1
ATOM 2045 C C . ARG B 1 119 ? 10.613 11.138 14.686 1.000 17.808 192 ARG BBB C 1
ATOM 2046 O O . ARG B 1 119 ? 10.400 10.751 15.866 1.000 16.517 192 ARG BBB O 1
ATOM 2054 N N . LEU B 1 120 ? 11.376 12.172 14.375 1.000 17.112 193 LEU BBB N 1
ATOM 2055 C CA . LEU B 1 120 ? 11.889 13.008 15.492 1.000 18.520 193 LEU BBB CA 1
ATOM 2056 C C . LEU B 1 120 ? 10.664 13.682 16.123 1.000 18.033 193 LEU BBB C 1
ATOM 2057 O O . LEU B 1 120 ? 9.760 14.127 15.386 1.000 19.071 193 LEU BBB O 1
ATOM 2062 N N . ASN B 1 121 ? 10.664 13.823 17.436 1.000 18.261 194 ASN BBB N 1
ATOM 2063 C CA . ASN B 1 121 ? 9.572 14.504 18.162 1.000 18.869 194 ASN BBB CA 1
ATOM 2064 C C . ASN B 1 121 ? 9.613 15.985 17.740 1.000 21.462 194 ASN BBB C 1
ATOM 2065 O O . ASN B 1 121 ? 10.613 16.623 18.032 1.000 22.047 194 ASN BBB O 1
ATOM 2070 N N . SER B 1 122 ? 8.529 16.517 17.194 1.000 25.240 195 SER BBB N 1
ATOM 2071 C CA . SER B 1 122 ? 8.494 17.898 16.651 1.000 24.621 195 SER BBB CA 1
ATOM 2072 C C . SER B 1 122 ? 7.993 18.897 17.695 1.000 24.512 195 SER BBB C 1
ATOM 2073 O O . SER B 1 122 ? 7.880 20.095 17.342 1.000 25.260 195 SER BBB O 1
ATOM 2076 N N . GLY B 1 123 ? 7.629 18.428 18.891 1.000 20.573 196 GLY BBB N 1
ATOM 2077 C CA . GLY B 1 123 ? 6.997 19.232 19.956 1.000 20.651 196 GLY BBB CA 1
ATOM 2078 C C . GLY B 1 123 ? 5.618 19.764 19.605 1.000 23.046 196 GLY BBB C 1
ATOM 2079 O O . GLY B 1 123 ? 5.230 20.805 20.206 1.000 22.926 196 GLY BBB O 1
ATOM 2080 N N . THR B 1 124 ? 4.904 19.051 18.728 1.000 23.135 197 THR BBB N 1
ATOM 2081 C CA . THR B 1 124 ? 3.545 19.365 18.177 1.000 23.202 197 THR BBB CA 1
ATOM 2082 C C . THR B 1 124 ? 3.621 20.482 17.120 1.000 25.167 197 THR BBB C 1
ATOM 2083 O O . THR B 1 124 ? 2.574 20.730 16.527 1.000 25.301 197 THR BBB O 1
ATOM 2087 N N . HIS B 1 125 ? 4.785 21.070 16.827 1.000 25.361 198 HIS BBB N 1
ATOM 2088 C CA . HIS B 1 125 ? 4.899 22.338 16.050 1.000 30.233 198 HIS BBB CA 1
ATOM 2089 C C . HIS B 1 125 ? 4.994 22.114 14.544 1.000 37.046 198 HIS BBB C 1
ATOM 2090 O O . HIS B 1 125 ? 4.794 23.138 13.841 1.000 28.158 198 HIS BBB O 1
ATOM 2097 N N . HIS B 1 126 ? 5.331 20.892 14.054 1.000 33.868 199 HIS BBB N 1
ATOM 2098 C CA . HIS B 1 126 ? 5.537 20.610 12.605 1.000 38.259 199 HIS BBB CA 1
ATOM 2099 C C . HIS B 1 126 ? 4.944 19.237 12.254 1.000 40.559 199 HIS BBB C 1
ATOM 2100 O O . HIS B 1 126 ? 4.894 18.411 13.189 1.000 36.371 199 HIS BBB O 1
#